Protein 1IJ5 (pdb70)

InterPro domains:
  IPR002048 EF-hand domain [PF13202] (224-246)
  IPR002048 EF-hand domain [PS50222] (217-252)
  IPR002048 EF-hand domain [PS50222] (282-317)
  IPR002048 EF-hand domain [PS50222] (319-354)
  IPR002048 EF-hand domain [SM00054] (155-183)
  IPR002048 EF-hand domain [SM00054] (221-249)
  IPR002048 EF-hand domain [SM00054] (286-314)
  IPR002048 EF-hand domain [SM00054] (323-351)
  IPR011992 EF-hand domain pair [SSF47473] (33-353)
  IPR018247 EF-Hand 1, 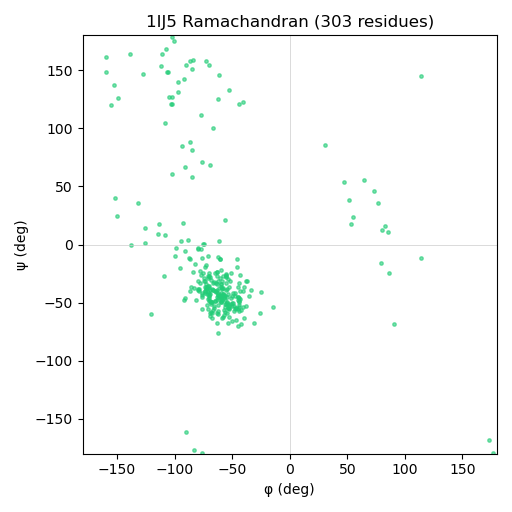calcium-binding site [PS00018] (230-242)
  IPR018247 EF-Hand 1, calcium-binding site [PS00018] (295-307)
  IPR018247 EF-Hand 1, calcium-binding site [PS00018] (332-344)

Foldseek 3Di:
DQPDPVLVVLQVVLVVLVVVLVVLCVVVVPDDDDDCPSVVVSLVSLVVSVVSLVVSLVVVVVQLVVQQVVQLVVVVVPDPSVVVVVLLVVALVVVVVWDDDPLLSVLLCSFAAGCSLQQPLFAHLVNLLVNLVGCLVVDDPALLSLLSVVLNVCPSPLSSCCCGHVRVRLLSNLTYRPCVLDPVSPQKAALVSQQVSVVSNPQPDPLLSVLLLVQLPPVPPRIHGSNSVSVSSSSLSSLVSVQSVQCPDPPQWAALVSLVCSSVVSVHDCVQCVCVVVLLQVLCVVRPRTHHSSSSSSSVSVRTD

B-factor: mean 57.27, std 16.96, range [19.32, 107.93]

Solvent-accessible surface area: 15313 Å² total; per-residue (Å²): 155,19,191,45,116,96,6,58,110,62,41,62,80,2,89,58,18,37,109,68,24,99,57,27,37,143,129,53,99,149,85,88,120,95,120,124,74,26,94,62,74,22,59,131,48,48,62,74,3,132,49,83,2,46,76,2,6,94,85,0,36,90,52,2,52,54,53,16,162,44,27,55,117,159,33,45,97,89,47,69,52,73,43,55,66,110,87,21,45,76,16,29,142,50,10,93,145,30,170,40,29,71,110,1,33,61,13,0,90,15,7,2,0,0,46,2,4,28,48,2,25,24,2,2,9,93,20,0,83,70,0,1,40,78,7,6,123,51,12,114,135,20,29,20,27,69,1,3,48,29,0,43,86,30,89,49,3,138,3,15,20,20,0,4,17,52,18,6,62,69,0,0,56,16,3,19,8,0,37,167,19,5,93,124,68,103,20,52,1,47,75,71,31,1,68,129,29,6,72,86,41,41,2,96,60,157,64,6,6,43,10,1,2,154,21,3,11,89,81,160,60,87,41,0,6,0,15,23,10,0,48,2,8,1,2,2,0,0,0,34,0,0,10,25,39,12,28,107,67,103,75,46,74,0,22,74,126,33,0,49,54,3,4,90,71,5,138,9,65,125,108,35,18,87,150,8,86,136,31,8,70,104,8,4,115,92,89,52,145,28,0,30,31,22,14,2,0,31,1,2,7,84,29,32,110

CATH classification: 1.20.58.90 (+2 more: 1.10.238.10, 1.10.238.10)

Nearest PDB structures (foldseek):
  1ij6-assembly1_A  TM=9.986E-01  e=1.895E-39  Physarum polycephalum
  3sib-assembly1_A  TM=7.918E-01  e=9.246E-04  Entamoeba histolytica
  1hqv-assembly1_A  TM=7.317E-01  e=8.805E-04  Mus musculus
  4okh-assembly1_B  TM=8.213E-01  e=8.321E-03  Homo sapiens
  4okh-assembly1_A  TM=7.737E-01  e=1.230E-02  Homo sapiens

Radius of gyration: 20.34 Å; Cα contacts (8 Å, |Δi|>4): 347; chains: 1; bounding box: 47×68×44 Å

Organism: Physarum polycephalum (NCBI:txid5791)

Secondary structure (P-SEA, 3-state):
ccccaaaaaaaaaaaaaaaaaaaaaaaaacccccccaaaaaaaaaaaaaaaaaaaaaaaaaaaaaaaaaaaaaaaaacccaaaaaaaaaaaccccccccccaaaaaaaaaacccccccccccccaaaaaaaaaaacccccccaaaaaaaaaaacccaaaaaaaacccaaaaaaaccccccccccccccccaaaaaaaaaaaccccaaaaaaaaaaacccccccccaaaaaaaaaaaaaaaaaaaaccccccccccaaaaaaaaaaaccccccccaaaaaaaaacccccccccaaaaaaaaaaccc

Sequence (305 aa):
EIFSQELTQREANVKKVHENLEELQKKLDHTSFAHDRLEAQIAQKEQEQKAKLAEYDQKVQNEFDARERAEREREAARGDAAAEKQRLASLLKDLEKPMLSEEDTNILRQLFLSSAVSGSGKFSFQDLKQVLAKYADTIPEGPLKKLFVMVENDTKGRMSYITLVAVANDLAALVADFRKIDTNSNGTLSRKEFREHFVRLGFDKKSVQDALFRYADEDESDDVGFSEYVHLGLCLLVLRILYAFADFDKSGQLSKEEVQKVLEDAHIPESARKKFEHQFSVVDVDDSKSLSYQEFVMLVLLMFH

Structure (mmCIF, N/CA/C/O backbone):
data_1IJ5
#
_entry.id   1IJ5
#
_cell.length_a   64.4
_cell.length_b   64.4
_cell.length_c   207.2
_cell.angle_alpha   90
_cell.angle_beta   90
_cell.angle_gamma   120
#
_symmetry.space_group_name_H-M   'P 32 2 1'
#
loop_
_atom_site.group_PDB
_atom_site.id
_atom_site.type_symbol
_atom_site.label_atom_id
_atom_site.label_alt_id
_atom_site.label_comp_id
_atom_site.label_asym_id
_atom_site.label_entity_id
_atom_site.label_seq_id
_atom_site.pdbx_PDB_ins_code
_atom_site.Cartn_x
_atom_site.Cartn_y
_atom_site.Cartn_z
_atom_site.occupancy
_atom_site.B_iso_or_equiv
_atom_site.auth_seq_id
_atom_site.auth_comp_id
_atom_site.auth_asym_id
_atom_site.auth_atom_id
_atom_site.pdbx_PDB_model_num
ATOM 1 N N . GLU A 1 1 ? 25.416 33.329 97.927 1.00 48.27 33 GLU A N 1
ATOM 2 C CA . GLU A 1 1 ? 25.086 33.755 99.310 1.00 45.09 33 GLU A CA 1
ATOM 3 C C . GLU A 1 1 ? 23.697 33.312 99.779 1.00 42.70 33 GLU A C 1
ATOM 4 O O . GLU A 1 1 ? 23.003 34.089 100.418 1.00 44.25 33 GLU A O 1
ATOM 10 N N . ILE A 1 2 ? 23.293 32.083 99.448 1.00 38.46 34 ILE A N 1
ATOM 11 C CA . ILE A 1 2 ? 22.012 31.520 99.875 1.00 32.58 34 ILE A CA 1
ATOM 12 C C . ILE A 1 2 ? 22.327 30.766 101.152 1.00 34.45 34 ILE A C 1
ATOM 13 O O . ILE A 1 2 ? 22.554 29.562 101.130 1.00 38.80 34 ILE A O 1
ATOM 18 N N . PHE A 1 3 ? 22.344 31.469 102.273 1.00 35.52 35 PHE A N 1
ATOM 19 C CA . PHE A 1 3 ? 22.659 30.842 103.546 1.00 36.10 35 PHE A CA 1
ATOM 20 C C . PHE A 1 3 ? 21.446 30.194 104.202 1.00 36.43 35 PHE A C 1
ATOM 21 O O . PHE A 1 3 ? 21.107 30.525 105.319 1.00 42.35 35 PHE A O 1
ATOM 29 N N . SER A 1 4 ? 20.799 29.257 103.518 1.00 35.57 36 SER A N 1
ATOM 30 C CA . SER A 1 4 ? 19.616 28.590 104.064 1.00 35.81 36 SER A CA 1
ATOM 31 C C . SER A 1 4 ? 19.877 27.131 104.474 1.00 38.43 36 SER A C 1
ATOM 32 O O . SER A 1 4 ? 19.952 26.235 103.638 1.00 41.81 36 SER A O 1
ATOM 35 N N . GLN A 1 5 ? 19.982 26.906 105.775 1.00 40.09 37 GLN A N 1
ATOM 36 C CA . GLN A 1 5 ? 20.234 25.591 106.372 1.00 41.21 37 GLN A CA 1
ATOM 37 C C . GLN A 1 5 ? 19.488 24.346 105.852 1.00 40.81 37 GLN A C 1
ATOM 38 O O . GLN A 1 5 ? 19.985 23.236 105.989 1.00 40.36 37 GLN A O 1
ATOM 44 N N . GLU A 1 6 ? 18.304 24.511 105.273 1.00 42.29 38 GLU A N 1
ATOM 45 C CA . GLU A 1 6 ? 17.539 23.355 104.790 1.00 42.71 38 GLU A CA 1
ATOM 46 C C . GLU A 1 6 ? 18.135 22.892 103.488 1.00 41.56 38 GLU A C 1
ATOM 47 O O . GLU A 1 6 ? 18.009 21.736 103.117 1.00 41.50 38 GLU A O 1
ATOM 53 N N . LEU A 1 7 ? 18.769 23.811 102.773 1.00 42.61 39 LEU A N 1
ATOM 54 C CA . LEU A 1 7 ? 19.418 23.445 101.526 1.00 42.20 39 LEU A CA 1
ATOM 55 C C . LEU A 1 7 ? 20.700 22.738 101.937 1.00 45.79 39 LEU A C 1
ATOM 56 O O . LEU A 1 7 ? 20.936 21.591 101.556 1.00 48.94 39 LEU A O 1
ATOM 61 N N . THR A 1 8 ? 21.505 23.428 102.743 1.00 46.12 40 THR A N 1
ATOM 62 C CA . THR A 1 8 ? 22.759 22.895 103.238 1.00 48.26 40 THR A CA 1
ATOM 63 C C . THR A 1 8 ? 22.667 21.461 103.742 1.00 51.75 40 THR A C 1
ATOM 64 O O . THR A 1 8 ? 23.600 20.678 103.556 1.00 52.41 40 THR A O 1
ATOM 68 N N . GLN A 1 9 ? 21.553 21.112 104.381 1.00 55.07 41 GLN A N 1
ATOM 69 C CA . GLN A 1 9 ? 21.390 19.761 104.895 1.00 56.37 41 GLN A CA 1
ATOM 70 C C . GLN A 1 9 ? 21.112 18.765 103.786 1.00 55.49 41 GLN A C 1
ATOM 71 O O . GLN A 1 9 ? 21.481 17.599 103.887 1.00 56.70 41 GLN A O 1
ATOM 77 N N . ARG A 1 10 ? 20.438 19.214 102.736 1.00 54.53 42 ARG A N 1
ATOM 78 C CA . ARG A 1 10 ? 20.140 18.334 101.619 1.00 53.59 42 ARG A CA 1
ATOM 79 C C . ARG A 1 10 ? 21.436 18.064 100.874 1.00 53.57 42 ARG A C 1
ATOM 80 O O . ARG A 1 10 ? 21.653 16.963 100.374 1.00 52.50 42 ARG A O 1
ATOM 88 N N . GLU A 1 11 ? 22.297 19.075 100.815 1.00 53.97 43 GLU A N 1
ATOM 89 C CA . GLU A 1 11 ? 23.570 18.947 100.134 1.00 56.10 43 GLU A CA 1
ATOM 90 C C . GLU A 1 11 ? 24.404 17.885 100.844 1.00 57.53 43 GLU A C 1
ATOM 91 O O . GLU A 1 11 ? 24.793 16.882 100.243 1.00 58.69 43 GLU A O 1
ATOM 97 N N . ALA A 1 12 ? 24.666 18.100 102.129 1.00 58.12 44 ALA A N 1
ATOM 98 C CA . ALA A 1 12 ? 25.445 17.153 102.920 1.00 57.60 44 ALA A CA 1
ATOM 99 C C . ALA A 1 12 ? 24.813 15.775 102.838 1.00 57.55 44 ALA A C 1
ATOM 100 O O . ALA A 1 12 ? 25.478 14.754 102.962 1.00 57.22 44 ALA A O 1
ATOM 102 N N . ASN A 1 13 ? 23.513 15.754 102.629 1.00 59.69 45 ASN A N 1
ATOM 103 C CA . ASN A 1 13 ? 22.804 14.501 102.533 1.00 62.36 45 ASN A CA 1
ATOM 104 C C . ASN A 1 13 ? 23.227 13.798 101.266 1.00 61.45 45 ASN A C 1
ATOM 105 O O . ASN A 1 13 ? 23.733 12.685 101.316 1.00 63.23 45 ASN A O 1
ATOM 110 N N . VAL A 1 14 ? 23.028 14.460 100.130 1.00 59.76 46 VAL A N 1
ATOM 111 C CA . VAL A 1 14 ? 23.381 13.891 98.837 1.00 56.09 46 VAL A CA 1
ATOM 112 C C . VAL A 1 14 ? 24.835 13.456 98.820 1.00 54.62 46 VAL A C 1
ATOM 113 O O . VAL A 1 14 ? 25.171 12.433 98.240 1.00 54.09 46 VAL A O 1
ATOM 117 N N . LYS A 1 15 ? 25.698 14.236 99.461 1.00 52.85 47 LYS A N 1
ATOM 118 C CA . LYS A 1 15 ? 27.115 13.917 99.486 1.00 52.51 47 LYS A CA 1
ATOM 119 C C . LYS A 1 15 ? 27.459 12.612 100.178 1.00 53.80 47 LYS A C 1
ATOM 120 O O . LYS A 1 15 ? 28.329 11.886 99.710 1.00 55.55 47 LYS A O 1
ATOM 126 N N . LYS A 1 16 ? 26.785 12.296 101.278 1.00 54.61 48 LYS A N 1
ATOM 127 C CA . LYS A 1 16 ? 27.068 11.045 101.974 1.00 54.17 48 LYS A CA 1
ATOM 128 C C . LYS A 1 16 ? 26.799 9.910 100.995 1.00 54.07 48 LYS A C 1
ATOM 129 O O . LYS A 1 16 ? 27.607 8.991 100.860 1.00 55.09 48 LYS A O 1
ATOM 131 N N . VAL A 1 17 ? 25.665 9.987 100.306 1.00 52.15 49 VAL A N 1
ATOM 132 C CA . VAL A 1 17 ? 25.299 8.976 99.326 1.00 52.17 49 VAL A CA 1
ATOM 133 C C . VAL A 1 17 ? 26.394 8.835 98.280 1.00 53.69 49 VAL A C 1
ATOM 134 O O . VAL A 1 17 ? 26.940 7.755 98.088 1.00 56.37 49 VAL A O 1
ATOM 138 N N . HIS A 1 18 ? 26.706 9.936 97.604 1.00 53.34 50 HIS A N 1
ATOM 139 C CA . HIS A 1 18 ? 27.719 9.944 96.561 1.00 52.40 50 HIS A CA 1
ATOM 140 C C . HIS A 1 18 ? 29.049 9.384 97.048 1.00 55.57 50 HIS A C 1
ATOM 141 O O . HIS A 1 18 ? 29.684 8.616 96.328 1.00 55.83 50 HIS A O 1
ATOM 148 N N . GLU A 1 19 ? 29.471 9.752 98.259 1.00 58.91 51 GLU A N 1
ATOM 149 C CA . GLU A 1 19 ? 30.735 9.244 98.806 1.00 62.96 51 GLU A CA 1
ATOM 150 C C . GLU A 1 19 ? 30.658 7.724 98.859 1.00 63.44 51 GLU A C 1
ATOM 151 O O . GLU A 1 19 ? 31.666 7.031 98.732 1.00 63.97 51 GLU A O 1
ATOM 157 N N . ASN A 1 20 ? 29.451 7.211 99.058 1.00 63.00 52 ASN A N 1
ATOM 158 C CA . ASN A 1 20 ? 29.250 5.777 99.093 1.00 63.37 52 ASN A CA 1
ATOM 159 C C . ASN A 1 20 ? 29.499 5.241 97.697 1.00 63.00 52 ASN A C 1
ATOM 160 O O . ASN A 1 20 ? 30.420 4.448 97.477 1.00 63.09 52 ASN A O 1
ATOM 165 N N . LEU A 1 21 ? 28.667 5.686 96.756 1.00 61.21 53 LEU A N 1
ATOM 166 C CA . LEU A 1 21 ? 28.772 5.270 95.366 1.00 59.93 53 LEU A CA 1
ATOM 167 C C . LEU A 1 21 ? 30.244 5.142 94.980 1.00 61.80 53 LEU A C 1
ATOM 168 O O . LEU A 1 21 ? 30.677 4.102 94.486 1.00 60.97 53 LEU A O 1
ATOM 173 N N . GLU A 1 22 ? 31.009 6.203 95.222 1.00 64.40 54 GLU A N 1
ATOM 174 C CA . GLU A 1 22 ? 32.426 6.198 94.906 1.00 66.94 54 GLU A CA 1
ATOM 175 C C . GLU A 1 22 ? 33.098 4.994 95.524 1.00 68.36 54 GLU A C 1
ATOM 176 O O . GLU A 1 22 ? 33.753 4.228 94.827 1.00 70.94 54 GLU A O 1
ATOM 182 N N . GLU A 1 23 ? 32.942 4.826 96.833 1.00 68.52 55 GLU A N 1
ATOM 183 C CA . GLU A 1 23 ? 33.559 3.693 97.514 1.00 68.04 55 GLU A CA 1
ATOM 184 C C . GLU A 1 23 ? 33.227 2.413 96.759 1.00 68.06 55 GLU A C 1
ATOM 185 O O . GLU A 1 23 ? 34.117 1.773 96.199 1.00 67.55 55 GLU A O 1
ATOM 187 N N . LEU A 1 24 ? 31.948 2.050 96.734 1.00 67.93 56 LEU A N 1
ATOM 188 C CA . LEU A 1 24 ? 31.536 0.843 96.038 1.00 69.26 56 LEU A CA 1
ATOM 189 C C . LEU A 1 24 ? 32.291 0.692 94.732 1.00 70.56 56 LEU A C 1
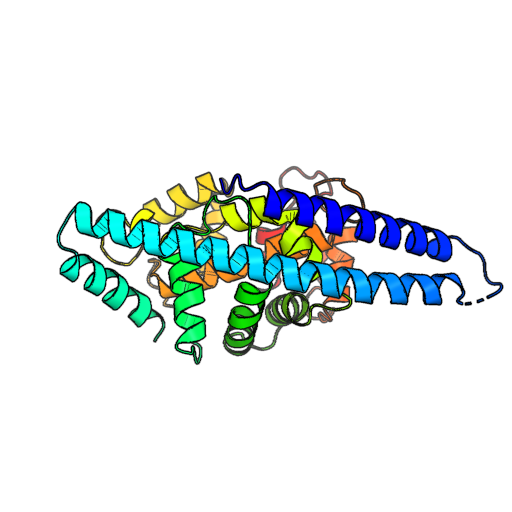ATOM 190 O O . LEU A 1 24 ? 33.047 -0.262 94.549 1.00 71.58 56 LEU A O 1
ATOM 195 N N . GLN A 1 25 ? 32.084 1.636 93.824 1.00 71.72 57 GLN A N 1
ATOM 196 C CA . GLN A 1 25 ? 32.760 1.592 92.538 1.00 72.75 57 GLN A CA 1
ATOM 197 C C . GLN A 1 25 ? 34.220 1.192 92.737 1.00 73.15 57 GLN A C 1
ATOM 198 O O . GLN A 1 25 ? 34.624 0.093 92.361 1.00 74.26 57 GLN A O 1
ATOM 200 N N . LYS A 1 26 ? 34.997 2.075 93.353 1.00 72.48 58 LYS A N 1
ATOM 201 C CA . LYS A 1 26 ? 36.407 1.819 93.599 1.00 72.90 58 LYS A CA 1
ATOM 202 C C . LYS A 1 26 ? 36.657 0.379 94.002 1.00 73.68 58 LYS A C 1
ATOM 203 O O . LYS A 1 26 ? 37.678 -0.203 93.638 1.00 74.51 58 LYS A O 1
ATOM 209 N N . LYS A 1 27 ? 35.730 -0.196 94.762 1.00 74.01 59 LYS A N 1
ATOM 210 C CA . LYS A 1 27 ? 35.877 -1.575 95.207 1.00 73.06 59 LYS A CA 1
ATOM 211 C C . LYS A 1 27 ? 35.739 -2.501 94.016 1.00 71.36 59 LYS A C 1
ATOM 212 O O . LYS A 1 27 ? 36.672 -3.219 93.687 1.00 72.35 59 LYS A O 1
ATOM 218 N N . LEU A 1 28 ? 34.582 -2.487 93.364 1.00 69.74 60 LEU A N 1
ATOM 219 C CA . LEU A 1 28 ? 34.387 -3.341 92.197 1.00 69.35 60 LEU A CA 1
ATOM 220 C C . LEU A 1 28 ? 35.421 -2.946 91.160 1.00 70.81 60 LEU A C 1
ATOM 221 O O . LEU A 1 28 ? 35.651 -3.647 90.186 1.00 71.59 60 LEU A O 1
ATOM 226 N N . ASP A 1 29 ? 36.056 -1.813 91.396 1.00 73.80 61 ASP A N 1
ATOM 227 C CA . ASP A 1 29 ? 37.068 -1.295 90.494 1.00 77.89 61 ASP A CA 1
ATOM 228 C C . ASP A 1 29 ? 38.411 -1.889 90.901 1.00 78.31 61 ASP A C 1
ATOM 229 O O . ASP A 1 29 ? 39.452 -1.563 90.340 1.00 79.05 61 ASP A O 1
ATOM 234 N N . HIS A 1 30 ? 38.379 -2.777 91.884 1.00 79.95 62 HIS A N 1
ATOM 235 C CA . HIS A 1 30 ? 39.605 -3.396 92.362 1.00 82.09 62 HIS A CA 1
ATOM 236 C C . HIS A 1 30 ? 39.518 -4.885 92.640 1.00 82.57 62 HIS A C 1
ATOM 237 O O . HIS A 1 30 ? 40.511 -5.484 93.043 1.00 83.55 62 HIS A O 1
ATOM 244 N N . THR A 1 31 ? 38.345 -5.481 92.439 1.00 82.66 63 THR A N 1
ATOM 245 C CA . THR A 1 31 ? 38.196 -6.915 92.652 1.00 84.53 63 THR A CA 1
ATOM 246 C C . THR A 1 31 ? 38.653 -7.618 91.372 1.00 87.25 63 THR A C 1
ATOM 247 O O . THR A 1 31 ? 38.549 -7.051 90.285 1.00 87.52 63 THR A O 1
ATOM 251 N N . SER A 1 32 ? 38.997 -8.787 91.411 1.00 89.84 64 SER A N 1
ATOM 252 C CA . SER A 1 32 ? 39.706 -9.519 90.352 1.00 91.53 64 SER A CA 1
ATOM 253 C C . SER A 1 32 ? 38.726 -10.418 89.592 1.00 92.15 64 SER A C 1
ATOM 254 O O . SER A 1 32 ? 37.693 -10.809 90.150 1.00 91.95 64 SER A O 1
ATOM 256 N N . PHE A 1 33 ? 39.021 -11.110 88.665 1.00 93.51 65 PHE A N 1
ATOM 257 C CA . PHE A 1 33 ? 38.274 -11.620 87.507 1.00 94.96 65 PHE A CA 1
ATOM 258 C C . PHE A 1 33 ? 37.130 -12.523 87.979 1.00 95.72 65 PHE A C 1
ATOM 259 O O . PHE A 1 33 ? 36.332 -12.876 87.025 1.00 96.46 65 PHE A O 1
ATOM 261 N N . ALA A 1 34 ? 36.966 -12.953 89.181 1.00 95.03 66 ALA A N 1
ATOM 262 C CA . ALA A 1 34 ? 35.926 -13.891 89.626 1.00 93.53 66 ALA A CA 1
ATOM 263 C C . ALA A 1 34 ? 34.695 -13.118 90.109 1.00 93.61 66 ALA A C 1
ATOM 264 O O . ALA A 1 34 ? 34.777 -11.899 90.293 1.00 93.20 66 ALA A O 1
ATOM 266 N N . HIS A 1 35 ? 33.719 -13.652 89.820 1.00 93.24 67 HIS A N 1
ATOM 267 C CA . HIS A 1 35 ? 32.453 -12.948 90.070 1.00 92.37 67 HIS A CA 1
ATOM 268 C C . HIS A 1 35 ? 31.977 -13.221 91.500 1.00 92.84 67 HIS A C 1
ATOM 270 N N . ASP A 1 40 ? 29.529 -8.750 90.318 1.00 87.89 72 ASP A N 1
ATOM 271 C CA . ASP A 1 40 ? 28.146 -8.295 89.996 1.00 88.37 72 ASP A CA 1
ATOM 272 C C . ASP A 1 40 ? 27.319 -8.141 91.260 1.00 87.24 72 ASP A C 1
ATOM 273 O O . ASP A 1 40 ? 26.091 -8.012 91.214 1.00 86.07 72 ASP A O 1
ATOM 278 N N . ARG A 1 41 ? 28.010 -8.171 92.393 1.00 86.69 73 ARG A N 1
ATOM 279 C CA . ARG A 1 41 ? 27.374 -7.997 93.691 1.00 86.33 73 ARG A CA 1
ATOM 280 C C . ARG A 1 41 ? 27.452 -6.502 93.929 1.00 85.07 73 ARG A C 1
ATOM 281 O O . ARG A 1 41 ? 26.480 -5.862 94.326 1.00 85.06 73 ARG A O 1
ATOM 283 N N . LEU A 1 42 ? 28.632 -5.953 93.669 1.00 83.36 74 LEU A N 1
ATOM 284 C CA . LEU A 1 42 ? 28.853 -4.530 93.818 1.00 81.52 74 LEU A CA 1
ATOM 285 C C . LEU A 1 42 ? 28.098 -3.822 92.700 1.00 80.43 74 LEU A C 1
ATOM 286 O O . LEU A 1 42 ? 27.267 -2.962 92.959 1.00 81.22 74 LEU A O 1
ATOM 291 N N . GLU A 1 43 ? 28.375 -4.194 91.456 1.00 79.04 75 GLU A N 1
ATOM 292 C CA . GLU A 1 43 ? 27.700 -3.573 90.325 1.00 79.19 75 GLU A CA 1
ATOM 293 C C . GLU A 1 43 ? 26.225 -3.443 90.644 1.00 78.21 75 GLU A C 1
ATOM 294 O O . GLU A 1 43 ? 25.592 -2.434 90.328 1.00 77.29 75 GLU A O 1
ATOM 300 N N . ALA A 1 44 ? 25.688 -4.476 91.282 1.00 78.09 76 ALA A N 1
ATOM 301 C CA . ALA A 1 44 ? 24.287 -4.496 91.666 1.00 78.72 76 ALA A CA 1
ATOM 302 C C . ALA A 1 44 ? 24.050 -3.374 92.672 1.00 79.40 76 ALA A C 1
ATOM 303 O O . ALA A 1 44 ? 23.089 -2.608 92.548 1.00 79.42 76 ALA A O 1
ATOM 305 N N . GLN A 1 45 ? 24.929 -3.289 93.671 1.00 78.87 77 GLN A N 1
ATOM 306 C CA . GLN A 1 45 ? 24.839 -2.250 94.688 1.00 78.16 77 GLN A CA 1
ATOM 307 C C . GLN A 1 45 ? 24.998 -0.888 94.017 1.00 77.65 77 GLN A C 1
ATOM 308 O O . GLN A 1 45 ? 24.111 -0.042 94.097 1.00 79.05 77 GLN A O 1
ATOM 314 N N . ILE A 1 46 ? 26.134 -0.682 93.359 1.00 75.07 78 ILE A N 1
ATOM 315 C CA . ILE A 1 46 ? 26.404 0.572 92.672 1.00 72.84 78 ILE A CA 1
ATOM 316 C C . ILE A 1 46 ? 25.188 1.092 91.918 1.00 72.77 78 ILE A C 1
ATOM 317 O O . ILE A 1 46 ? 24.747 2.212 92.146 1.00 72.38 78 ILE A O 1
ATOM 322 N N . ALA A 1 47 ? 24.647 0.279 91.021 1.00 72.64 79 ALA A N 1
ATOM 323 C CA . ALA A 1 47 ? 23.491 0.701 90.248 1.00 73.53 79 ALA A CA 1
ATOM 324 C C . ALA A 1 47 ? 22.396 1.210 91.166 1.00 74.49 79 ALA A C 1
ATOM 325 O O . ALA A 1 47 ? 21.632 2.098 90.800 1.00 75.66 79 ALA A O 1
ATOM 327 N N . GLN A 1 48 ? 22.318 0.647 92.363 1.00 75.75 80 GLN A N 1
ATOM 328 C CA . GLN A 1 48 ? 21.298 1.061 93.317 1.00 77.07 80 GLN A CA 1
ATOM 329 C C . GLN A 1 48 ? 21.540 2.529 93.656 1.00 75.15 80 GLN A C 1
ATOM 330 O O . GLN A 1 48 ? 20.841 3.404 93.156 1.00 75.32 80 GLN A O 1
ATOM 336 N N . LYS A 1 49 ? 22.546 2.789 94.486 1.00 73.40 81 LYS A N 1
ATOM 337 C CA . LYS A 1 49 ? 22.905 4.141 94.895 1.00 71.38 81 LYS A CA 1
ATOM 338 C C . LYS A 1 49 ? 22.783 5.170 93.780 1.00 71.08 81 LYS A C 1
ATOM 339 O O . LYS A 1 49 ? 22.493 6.339 94.033 1.00 72.05 81 LYS A O 1
ATOM 345 N N . GLU A 1 50 ? 23.009 4.743 92.546 1.00 69.57 82 GLU A N 1
ATOM 346 C CA . GLU A 1 50 ? 22.926 5.660 91.428 1.00 67.85 82 GLU A CA 1
ATOM 347 C C . GLU A 1 50 ? 21.528 6.206 91.297 1.00 67.61 82 GLU A C 1
ATOM 348 O O . GLU A 1 50 ? 21.344 7.394 91.048 1.00 69.87 82 GLU A O 1
ATOM 354 N N . GLN A 1 51 ? 20.535 5.343 91.462 1.00 66.63 83 GLN A N 1
ATOM 355 C CA . GLN A 1 51 ? 19.152 5.785 91.373 1.00 65.19 83 GLN A CA 1
ATOM 356 C C . GLN A 1 51 ? 18.845 6.654 92.590 1.00 63.91 83 GLN A C 1
ATOM 357 O O . GLN A 1 51 ? 18.271 7.725 92.466 1.00 64.68 83 GLN A O 1
ATOM 359 N N . GLU A 1 52 ? 19.245 6.197 93.768 1.00 63.71 84 GLU A N 1
ATOM 360 C CA . GLU A 1 52 ? 18.995 6.949 94.989 1.00 64.68 84 GLU A CA 1
ATOM 361 C C . GLU A 1 52 ? 19.480 8.387 94.885 1.00 64.82 84 GLU A C 1
ATOM 362 O O . GLU A 1 52 ? 18.719 9.332 95.111 1.00 65.93 84 GLU A O 1
ATOM 368 N N . GLN A 1 53 ? 20.756 8.545 94.555 1.00 63.51 85 GLN A N 1
ATOM 369 C CA . GLN A 1 53 ? 21.360 9.860 94.425 1.00 60.64 85 GLN A CA 1
ATOM 370 C C . GLN A 1 53 ? 20.611 10.653 93.368 1.00 60.91 85 GLN A C 1
ATOM 371 O O . GLN A 1 53 ? 20.289 11.824 93.555 1.00 61.29 85 GLN A O 1
ATOM 377 N N . LYS A 1 54 ? 20.339 9.997 92.251 1.00 61.04 86 LYS A N 1
ATOM 378 C CA . LYS A 1 54 ? 19.627 10.614 91.145 1.00 62.39 86 LYS A CA 1
ATOM 379 C C . LYS A 1 54 ? 18.308 11.198 91.648 1.00 61.20 86 LYS A C 1
ATOM 380 O O . LYS A 1 54 ? 17.802 12.183 91.115 1.00 61.89 86 LYS A O 1
ATOM 386 N N . ALA A 1 55 ? 17.766 10.583 92.690 1.00 59.52 87 ALA A N 1
ATOM 387 C CA . ALA A 1 55 ? 16.501 11.009 93.255 1.00 57.91 87 ALA A CA 1
ATOM 388 C C . ALA A 1 55 ? 16.689 12.117 94.276 1.00 56.42 87 ALA A C 1
ATOM 389 O O . ALA A 1 55 ? 15.866 13.022 94.373 1.00 57.65 87 ALA A O 1
ATOM 391 N N . LYS A 1 56 ? 17.762 12.041 95.047 1.00 54.46 88 LYS A N 1
ATOM 392 C CA . LYS A 1 56 ? 18.038 13.079 96.026 1.00 54.08 88 LYS A CA 1
ATOM 393 C C . LYS A 1 56 ? 18.316 14.402 95.297 1.00 52.46 88 LYS A C 1
ATOM 394 O O . LYS A 1 56 ? 17.745 15.437 95.640 1.00 52.73 88 LYS A O 1
ATOM 400 N N . LEU A 1 57 ? 19.184 14.362 94.286 1.00 48.97 89 LEU A N 1
ATOM 401 C CA . LEU A 1 57 ? 19.528 15.556 93.522 1.00 45.33 89 LEU A CA 1
ATOM 402 C C . LEU A 1 57 ? 18.286 16.205 92.913 1.00 45.43 89 LEU A C 1
ATOM 403 O O . LEU A 1 57 ? 18.136 17.424 92.958 1.00 46.95 89 LEU A O 1
ATOM 408 N N . ALA A 1 58 ? 17.395 15.394 92.348 1.00 45.05 90 ALA A N 1
ATOM 409 C CA . ALA A 1 58 ? 16.169 15.903 91.724 1.00 44.82 90 ALA A CA 1
ATOM 410 C C . ALA A 1 58 ? 15.311 16.775 92.650 1.00 46.19 90 ALA A C 1
ATOM 411 O O . ALA A 1 58 ? 14.629 17.705 92.201 1.00 45.73 90 ALA A O 1
ATOM 413 N N . GLU A 1 59 ? 15.335 16.455 93.939 1.00 45.42 91 GLU A N 1
ATOM 414 C CA . GLU A 1 59 ? 14.574 17.198 94.927 1.00 44.60 91 GLU A CA 1
ATOM 415 C C . GLU A 1 59 ? 15.358 18.415 95.343 1.00 43.40 91 GLU A C 1
ATOM 416 O O . GLU A 1 59 ? 14.798 19.475 95.599 1.00 47.28 91 GLU A O 1
ATOM 422 N N . TYR A 1 60 ? 16.665 18.245 95.430 1.00 40.91 92 TYR A N 1
A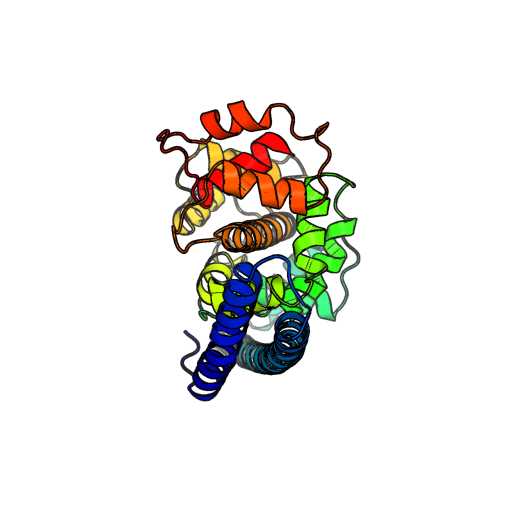TOM 423 C CA . TYR A 1 60 ? 17.544 19.323 95.829 1.00 38.51 92 TYR A CA 1
ATOM 424 C C . TYR A 1 60 ? 17.494 20.421 94.768 1.00 39.29 92 TYR A C 1
ATOM 425 O O . TYR A 1 60 ? 17.472 21.609 95.090 1.00 37.07 92 TYR A O 1
ATOM 434 N N . ASP A 1 61 ? 17.463 20.013 93.500 1.00 39.92 93 ASP A N 1
ATOM 435 C CA . ASP A 1 61 ? 17.432 20.971 92.404 1.00 40.70 93 ASP A CA 1
ATOM 436 C C . ASP A 1 61 ? 16.223 21.872 92.589 1.00 42.42 93 ASP A C 1
ATOM 437 O O . ASP A 1 61 ? 16.387 23.078 92.740 1.00 41.50 93 ASP A O 1
ATOM 442 N N . GLN A 1 62 ? 15.025 21.273 92.590 1.00 45.01 94 GLN A N 1
ATOM 443 C CA . GLN A 1 62 ? 13.756 21.980 92.792 1.00 45.74 94 GLN A CA 1
ATOM 444 C C . GLN A 1 62 ? 13.868 22.969 93.943 1.00 43.37 94 GLN A C 1
ATOM 445 O O . GLN A 1 62 ? 13.529 24.140 93.797 1.00 43.35 94 GLN A O 1
ATOM 451 N N . LYS A 1 63 ? 14.337 22.505 95.093 1.00 38.76 95 LYS A N 1
ATOM 452 C CA . LYS A 1 63 ? 14.494 23.403 96.225 1.00 40.43 95 LYS A CA 1
ATOM 453 C C . LYS A 1 63 ? 15.371 24.616 95.875 1.00 39.53 95 LYS A C 1
ATOM 454 O O . LYS A 1 63 ? 15.104 25.736 96.302 1.00 40.43 95 LYS A O 1
ATOM 460 N N . VAL A 1 64 ? 16.418 24.387 95.097 1.00 39.64 96 VAL A N 1
ATOM 461 C CA . VAL A 1 64 ? 17.336 25.451 94.698 1.00 38.08 96 VAL A CA 1
ATOM 462 C C . VAL A 1 64 ? 16.644 26.439 93.767 1.00 36.54 96 VAL A C 1
ATOM 463 O O . VAL A 1 64 ? 16.861 27.650 93.843 1.00 34.24 96 VAL A O 1
ATOM 467 N N . GLN A 1 65 ? 15.805 25.894 92.895 1.00 35.93 97 GLN A N 1
ATOM 468 C CA . GLN A 1 65 ? 15.053 26.668 91.925 1.00 35.24 97 GLN A CA 1
ATOM 469 C C . GLN A 1 65 ? 14.100 27.635 92.624 1.00 35.30 97 GLN A C 1
ATOM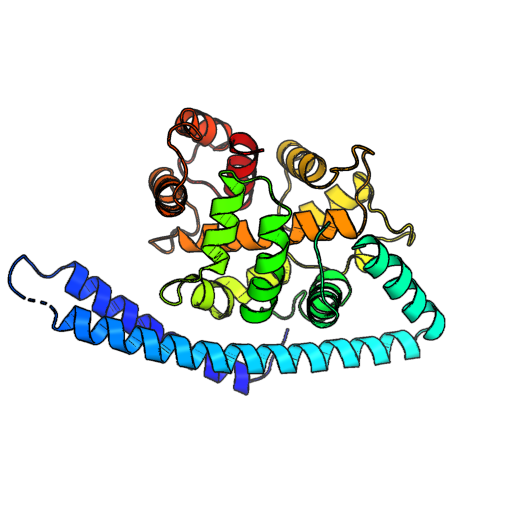 470 O O . GLN A 1 65 ? 14.096 28.835 92.348 1.00 33.32 97 GLN A O 1
ATOM 476 N N . ASN A 1 66 ? 13.293 27.105 93.533 1.00 36.39 98 ASN A N 1
ATOM 477 C CA . ASN A 1 66 ? 12.353 27.924 94.277 1.00 38.87 98 ASN A CA 1
ATOM 478 C C . ASN A 1 66 ? 13.125 29.061 94.928 1.00 39.24 98 ASN A C 1
ATOM 479 O O . ASN A 1 66 ? 12.778 30.225 94.792 1.00 42.43 98 ASN A O 1
ATOM 484 N N . GLU A 1 67 ? 14.189 28.712 95.625 1.00 38.57 99 GLU A N 1
ATOM 485 C CA . GLU A 1 67 ? 15.029 29.684 96.290 1.00 37.07 99 GLU A CA 1
ATOM 486 C C . GLU A 1 67 ? 15.464 30.768 95.311 1.00 39.58 99 GLU A C 1
ATOM 487 O O . GLU A 1 67 ? 15.587 31.936 95.671 1.00 39.52 99 GLU A O 1
ATOM 493 N N . PHE A 1 68 ? 15.713 30.374 94.068 1.00 42.00 100 PHE A N 1
ATOM 494 C CA . PHE A 1 68 ? 16.138 31.325 93.050 1.00 44.41 100 PHE A CA 1
ATOM 495 C C . PHE A 1 68 ? 15.013 32.282 92.695 1.00 46.24 100 PHE A C 1
ATOM 496 O O . PHE A 1 68 ? 15.223 33.495 92.665 1.00 45.45 100 PHE A O 1
ATOM 504 N N . ASP A 1 69 ? 13.822 31.742 92.425 1.00 47.54 101 ASP A N 1
ATOM 505 C CA . ASP A 1 69 ? 12.665 32.584 92.114 1.00 47.87 101 ASP A CA 1
ATOM 506 C C . ASP A 1 69 ? 12.472 33.580 93.264 1.00 47.33 101 ASP A C 1
ATOM 507 O O . ASP A 1 69 ? 12.365 34.785 93.053 1.00 47.66 101 ASP A O 1
ATOM 512 N N . ALA A 1 70 ? 12.441 33.067 94.486 1.00 45.24 102 ALA A N 1
ATOM 513 C CA . ALA A 1 70 ? 12.283 33.911 95.646 1.00 45.19 102 ALA A CA 1
ATOM 514 C C . ALA A 1 70 ? 13.243 35.097 95.568 1.00 46.62 102 ALA A C 1
ATOM 515 O O . ALA A 1 70 ? 12.861 36.233 95.875 1.00 48.82 102 ALA A O 1
ATOM 517 N N . ARG A 1 71 ? 14.483 34.845 95.150 1.00 44.96 103 ARG A N 1
ATOM 518 C CA . ARG A 1 71 ? 15.470 35.919 95.052 1.00 43.53 103 ARG A CA 1
ATOM 519 C C . ARG A 1 71 ? 15.186 36.892 93.904 1.00 43.34 103 ARG A C 1
ATOM 520 O O . ARG A 1 71 ? 15.246 38.102 94.082 1.00 43.87 103 ARG A O 1
ATOM 528 N N . GLU A 1 72 ? 14.901 36.368 92.716 1.00 41.54 104 GLU A N 1
ATOM 529 C CA . GLU A 1 72 ? 14.647 37.235 91.579 1.00 40.72 104 GLU A CA 1
ATOM 530 C C . GLU A 1 72 ? 13.511 38.225 91.870 1.00 42.52 104 GLU A C 1
ATOM 531 O O . GLU A 1 72 ? 13.682 39.444 91.728 1.00 40.80 104 GLU A O 1
ATOM 537 N N . ARG A 1 73 ? 12.361 37.699 92.282 1.00 43.40 105 ARG A N 1
ATOM 538 C CA . ARG A 1 73 ? 11.218 38.533 92.613 1.00 45.57 105 ARG A CA 1
ATOM 539 C C . ARG A 1 73 ? 11.657 39.627 93.575 1.00 44.79 105 ARG A C 1
ATOM 540 O O . ARG A 1 73 ? 11.436 40.817 93.336 1.00 42.41 105 ARG A O 1
ATOM 548 N N . ALA A 1 74 ? 12.297 39.217 94.662 1.00 44.21 106 ALA A N 1
ATOM 549 C CA . ALA A 1 74 ? 12.775 40.172 95.649 1.00 45.21 106 ALA A CA 1
ATOM 550 C C . ALA A 1 74 ? 13.673 41.202 94.993 1.00 45.72 106 ALA A C 1
ATOM 551 O O . ALA A 1 74 ? 13.789 42.321 95.468 1.00 44.94 106 ALA A O 1
ATOM 553 N N . GLU A 1 75 ? 14.314 40.822 93.898 1.00 48.79 107 GLU A N 1
ATOM 554 C CA . GLU A 1 75 ? 15.214 41.741 93.233 1.00 54.31 107 GLU A CA 1
ATOM 555 C C . GLU A 1 75 ? 14.436 42.750 92.408 1.00 57.67 107 GLU A C 1
ATOM 556 O O . GLU A 1 75 ? 14.850 43.910 92.260 1.00 56.44 107 GLU A O 1
ATOM 562 N N . ARG A 1 76 ? 13.307 42.300 91.872 1.00 60.93 108 ARG A N 1
ATOM 563 C CA . ARG A 1 76 ? 12.446 43.166 91.078 1.00 63.05 108 ARG A CA 1
ATOM 564 C C . ARG A 1 76 ? 11.857 44.227 92.023 1.00 64.16 108 ARG A C 1
ATOM 565 O O . ARG A 1 76 ? 11.906 45.426 91.733 1.00 62.97 108 ARG A O 1
ATOM 573 N N . GLU A 1 77 ? 11.313 43.781 93.154 1.00 64.92 109 GLU A N 1
ATOM 574 C CA . GLU A 1 77 ? 10.756 44.704 94.129 1.00 67.82 109 GLU A CA 1
ATOM 575 C C . GLU A 1 77 ? 11.755 45.846 94.300 1.00 69.45 109 GLU A C 1
ATOM 576 O O . GLU A 1 77 ? 11.416 47.014 94.123 1.00 71.31 109 GLU A O 1
ATOM 582 N N . ARG A 1 78 ? 12.994 45.500 94.630 1.00 70.41 110 ARG A N 1
ATOM 583 C CA . ARG A 1 78 ? 14.041 46.496 94.833 1.00 72.21 110 ARG A CA 1
ATOM 584 C C . ARG A 1 78 ? 14.194 47.529 93.709 1.00 72.47 110 ARG A C 1
ATOM 585 O O . ARG A 1 78 ? 14.257 48.736 93.962 1.00 72.50 110 ARG A O 1
ATOM 593 N N . GLU A 1 79 ? 14.286 47.045 92.474 1.00 72.42 111 GLU A N 1
ATOM 594 C CA . GLU A 1 79 ? 14.461 47.906 91.313 1.00 70.27 111 GLU A CA 1
ATOM 595 C C . GLU A 1 79 ? 13.386 48.975 91.278 1.00 68.89 111 GLU A C 1
ATOM 596 O O . GLU A 1 79 ? 13.681 50.164 91.207 1.00 69.11 111 GLU A O 1
ATOM 602 N N . ALA A 1 80 ? 12.136 48.531 91.326 1.00 68.20 112 ALA A N 1
ATOM 603 C CA . ALA A 1 80 ? 10.980 49.424 91.316 1.00 67.80 112 ALA A CA 1
ATOM 604 C C . ALA A 1 80 ? 11.126 50.488 92.408 1.00 66.65 112 ALA A C 1
ATOM 605 O O . ALA A 1 80 ? 11.039 51.687 92.152 1.00 66.21 112 ALA A O 1
ATOM 607 N N . ALA A 1 81 ? 11.371 50.038 93.627 1.00 65.79 113 ALA A N 1
ATOM 608 C CA . ALA A 1 81 ? 11.522 50.949 94.742 1.00 66.63 113 ALA A CA 1
ATOM 609 C C . ALA A 1 81 ? 12.695 51.903 94.543 1.00 67.89 113 ALA A C 1
ATOM 610 O O . ALA A 1 81 ? 12.997 52.712 95.420 1.00 69.05 113 ALA A O 1
ATOM 612 N N . ARG A 1 82 ? 13.352 51.825 93.393 1.00 69.49 114 ARG A N 1
ATOM 613 C CA . ARG A 1 82 ? 14.507 52.686 93.141 1.00 72.59 114 ARG A CA 1
ATOM 614 C C . ARG A 1 82 ? 14.420 53.515 91.866 1.00 74.85 114 ARG A C 1
ATOM 615 O O . ARG A 1 82 ? 15.362 54.244 91.532 1.00 76.10 114 ARG A O 1
ATOM 617 N N . GLY A 1 83 ? 13.307 53.395 91.150 1.00 76.57 115 GLY A N 1
ATOM 618 C CA . GLY A 1 83 ? 13.160 54.133 89.914 1.00 78.79 115 GLY A CA 1
ATOM 619 C C . GLY A 1 83 ? 11.905 53.731 89.171 1.00 81.42 115 GLY A C 1
ATOM 620 O O . GLY A 1 83 ? 11.039 53.043 89.727 1.00 80.96 115 GLY A O 1
ATOM 621 N N . ASP A 1 84 ? 11.805 54.172 87.916 1.00 83.64 116 ASP A N 1
ATOM 622 C CA . ASP A 1 84 ? 10.654 53.872 87.061 1.00 84.70 116 ASP A CA 1
ATOM 623 C C . ASP A 1 84 ? 10.586 52.382 86.736 1.00 84.78 116 ASP A C 1
ATOM 624 O O . ASP A 1 84 ? 11.308 51.887 85.865 1.00 85.31 116 ASP A O 1
ATOM 626 N N . ALA A 1 85 ? 9.718 51.671 87.448 1.00 83.67 117 ALA A N 1
ATOM 627 C CA . ALA A 1 85 ? 9.544 50.243 87.233 1.00 82.47 117 ALA A CA 1
ATOM 628 C C . ALA A 1 85 ? 9.262 49.983 85.760 1.00 81.66 117 ALA A C 1
ATOM 629 O O . ALA A 1 85 ? 9.948 49.201 85.096 1.00 79.81 117 ALA A O 1
ATOM 631 N N . ALA A 1 86 ? 8.236 50.665 85.266 1.00 81.93 118 ALA A N 1
ATOM 632 C CA . ALA A 1 86 ? 7.812 50.560 83.880 1.00 81.99 118 ALA A CA 1
ATOM 633 C C . ALA A 1 86 ? 9.031 50.620 82.989 1.00 81.21 118 ALA A C 1
ATOM 634 O O . ALA A 1 86 ? 9.171 49.837 82.055 1.00 81.60 118 ALA A O 1
ATOM 636 N N . ALA A 1 87 ? 9.917 51.561 83.278 1.00 80.43 119 ALA A N 1
ATOM 637 C CA . ALA A 1 87 ? 11.117 51.692 82.477 1.00 79.86 119 ALA A CA 1
ATOM 638 C C . ALA A 1 87 ? 11.787 50.330 82.461 1.00 80.44 119 ALA A C 1
ATOM 639 O O . ALA A 1 87 ? 11.839 49.648 81.428 1.00 80.98 119 ALA A O 1
ATOM 641 N N . GLU A 1 88 ? 12.268 49.937 83.635 1.00 79.00 120 GLU A N 1
ATOM 642 C CA . GLU A 1 88 ? 12.962 48.678 83.824 1.00 77.00 120 GLU A CA 1
ATOM 643 C C . GLU A 1 88 ? 12.337 47.500 83.071 1.00 75.83 120 GLU A C 1
ATOM 644 O O . GLU A 1 88 ? 13.052 46.678 82.499 1.00 76.47 120 GLU A O 1
ATOM 650 N N . LYS A 1 89 ? 11.014 47.417 83.043 1.00 74.21 121 LYS A N 1
ATOM 651 C CA . LYS A 1 89 ? 10.369 46.313 82.340 1.00 73.41 121 LYS A CA 1
ATOM 652 C C . LYS A 1 89 ? 10.633 46.380 80.841 1.00 73.42 121 LYS A C 1
ATOM 653 O O . LYS A 1 89 ? 10.588 45.365 80.150 1.00 74.10 121 LYS A O 1
ATOM 655 N N . GLN A 1 90 ? 10.915 47.578 80.342 1.00 73.46 122 GLN A N 1
ATOM 656 C CA . GLN A 1 90 ? 11.172 47.767 78.917 1.00 73.83 122 GLN A CA 1
ATOM 657 C C . GLN A 1 90 ? 12.599 47.353 78.601 1.00 72.21 122 GLN A C 1
ATOM 658 O O . GLN A 1 90 ? 12.875 46.756 77.556 1.00 71.18 122 GLN A O 1
ATOM 664 N N . ARG A 1 91 ? 13.507 47.686 79.513 1.00 70.06 123 ARG A N 1
ATOM 665 C CA . ARG A 1 91 ? 14.908 47.331 79.352 1.00 67.58 123 ARG A CA 1
ATOM 666 C C . ARG A 1 91 ? 14.986 45.814 79.194 1.00 65.17 123 ARG A C 1
ATOM 667 O O . ARG A 1 91 ? 15.508 45.312 78.201 1.00 65.04 123 ARG A O 1
ATOM 675 N N . LEU A 1 92 ? 14.451 45.088 80.171 1.00 61.55 124 LEU A N 1
ATOM 676 C CA . LEU A 1 92 ? 14.451 43.637 80.116 1.00 60.78 124 LEU A CA 1
ATOM 677 C C . LEU A 1 92 ? 13.745 43.179 78.854 1.00 61.06 124 LEU A C 1
ATOM 678 O O . LEU A 1 92 ? 14.015 42.099 78.315 1.00 60.87 124 LEU A O 1
ATOM 683 N N . ALA A 1 93 ? 12.829 44.015 78.389 1.00 61.70 125 ALA A N 1
ATOM 684 C CA . ALA A 1 93 ? 12.058 43.708 77.198 1.00 62.86 125 ALA A CA 1
ATOM 685 C C . ALA A 1 93 ? 12.909 43.817 75.941 1.00 61.73 125 ALA A C 1
ATOM 686 O O . ALA A 1 93 ? 12.946 42.901 75.121 1.00 59.91 125 ALA A O 1
ATOM 688 N N . SER A 1 94 ? 13.587 44.945 75.786 1.00 61.17 126 SER A N 1
ATOM 689 C CA . SER A 1 94 ? 14.422 45.140 74.616 1.00 63.31 126 SER A CA 1
ATOM 690 C C . SER A 1 94 ? 15.461 44.036 74.535 1.00 62.97 126 SER A C 1
ATOM 691 O O . SER A 1 94 ? 15.712 43.485 73.462 1.00 63.44 126 SER A O 1
ATOM 694 N N . LEU A 1 95 ? 16.045 43.706 75.684 1.00 62.37 127 LEU A N 1
ATOM 695 C CA . LEU A 1 95 ? 17.070 42.677 75.769 1.00 60.61 127 LEU A CA 1
ATOM 696 C C . LEU A 1 95 ? 16.571 41.289 75.394 1.00 60.87 127 LEU A C 1
ATOM 697 O O . LEU A 1 95 ? 16.975 40.739 74.369 1.00 60.75 127 LEU A O 1
ATOM 702 N N . LEU A 1 96 ? 15.692 40.717 76.207 1.00 60.10 128 LEU A N 1
ATOM 703 C CA . LEU A 1 96 ? 15.173 39.390 75.900 1.00 62.00 128 LEU A CA 1
ATOM 704 C C . LEU A 1 96 ? 14.747 39.232 74.434 1.00 63.94 128 LEU A C 1
ATOM 705 O O . LEU A 1 96 ? 14.637 38.114 73.920 1.00 64.26 128 LEU A O 1
ATOM 710 N N . LYS A 1 97 ? 14.513 40.354 73.760 1.00 66.26 129 LYS A N 1
ATOM 711 C CA . LYS A 1 97 ? 14.095 40.320 72.370 1.00 67.93 129 LYS A CA 1
ATOM 712 C C . LYS A 1 97 ? 15.224 39.936 71.442 1.00 67.76 129 LYS A C 1
ATOM 713 O O . LYS A 1 97 ? 15.005 39.273 70.428 1.00 68.19 129 LYS A O 1
ATOM 719 N N . ASP A 1 98 ? 16.436 40.347 71.797 1.00 66.85 130 ASP A N 1
ATOM 720 C CA . ASP A 1 98 ? 17.607 40.036 70.990 1.00 65.72 130 ASP A CA 1
ATOM 721 C C . ASP A 1 98 ? 17.689 38.530 70.811 1.00 64.13 130 ASP A C 1
ATOM 722 O O . ASP A 1 98 ? 18.255 38.037 69.847 1.00 61.87 130 ASP A O 1
ATOM 727 N N . LEU A 1 99 ? 17.114 37.798 71.750 1.00 64.93 131 LEU A N 1
ATOM 728 C CA . LEU A 1 99 ? 17.140 36.356 71.666 1.00 67.96 131 LEU A CA 1
ATOM 729 C C . LEU A 1 99 ? 16.396 35.897 70.427 1.00 70.30 131 LEU A C 1
ATOM 730 O O . LEU A 1 99 ? 16.660 34.815 69.913 1.00 72.14 131 LEU A O 1
ATOM 735 N N . GLU A 1 100 ? 15.483 36.731 69.934 1.00 72.52 132 GLU A N 1
ATOM 736 C CA . GLU A 1 100 ? 14.693 36.404 68.743 1.00 74.17 132 GLU A CA 1
ATOM 737 C C . GLU A 1 100 ? 15.410 36.752 67.432 1.00 75.73 132 GLU A C 1
ATOM 739 N N . LYS A 1 113 ? 19.823 31.666 65.948 1.00 85.25 145 LYS A N 1
ATOM 740 C CA . LYS A 1 113 ? 19.070 31.715 67.232 1.00 85.28 145 LYS A CA 1
ATOM 741 C C . LYS A 1 113 ? 18.073 30.559 67.328 1.00 85.18 145 LYS A C 1
ATOM 742 O O . LYS A 1 113 ? 17.495 30.148 66.325 1.00 85.24 145 LYS A O 1
ATOM 748 N N . PRO A 1 114 ? 17.864 30.025 68.545 1.00 85.36 146 PRO A N 1
ATOM 749 C CA . PRO A 1 114 ? 16.968 28.911 68.871 1.00 85.20 146 PRO A CA 1
ATOM 750 C C . PRO A 1 114 ? 15.478 29.202 68.927 1.00 85.16 146 PRO A C 1
ATOM 751 O O . PRO A 1 114 ? 15.042 30.329 68.710 1.00 84.45 146 PRO A O 1
ATOM 755 N N . MET A 1 115 ? 14.719 28.152 69.245 1.00 86.36 147 MET A N 1
ATOM 756 C CA . MET A 1 115 ? 13.258 28.190 69.361 1.00 86.49 147 MET A CA 1
ATOM 757 C C . MET A 1 115 ? 12.886 28.244 70.838 1.00 83.40 147 MET A C 1
ATOM 758 O O . MET A 1 115 ? 12.203 27.357 71.350 1.00 83.03 147 MET A O 1
ATOM 763 N N . LEU A 1 116 ? 13.333 29.291 71.519 1.00 80.23 148 LEU A N 1
ATOM 764 C CA . LEU A 1 116 ? 13.068 29.432 72.942 1.00 76.40 148 LEU A CA 1
ATOM 765 C C . LEU A 1 116 ? 11.592 29.517 73.307 1.00 74.07 148 LEU A C 1
ATOM 766 O O . LEU A 1 116 ? 10.786 30.070 72.571 1.00 73.63 148 LEU A O 1
ATOM 771 N N . SER A 1 117 ? 11.258 28.956 74.461 1.00 72.65 149 SER A N 1
ATOM 772 C CA . SER A 1 117 ? 9.897 28.953 74.969 1.00 71.14 149 SER A CA 1
ATOM 773 C C . SER A 1 117 ? 9.750 30.031 76.022 1.00 69.45 149 SER A C 1
ATOM 774 O O . SER A 1 117 ? 10.722 30.675 76.402 1.00 69.56 149 SER A O 1
ATOM 777 N N . GLU A 1 118 ? 8.533 30.216 76.508 1.00 68.59 150 GLU A N 1
ATOM 778 C CA . GLU A 1 118 ? 8.299 31.212 77.536 1.00 68.95 150 GLU A CA 1
ATOM 779 C C . GLU A 1 118 ? 9.089 30.773 78.765 1.00 68.96 150 GLU A C 1
ATOM 780 O O . GLU A 1 118 ? 9.711 31.587 79.447 1.00 68.08 150 GLU A O 1
ATOM 782 N N . GLU A 1 119 ? 9.071 29.471 79.029 1.00 69.60 151 GLU A N 1
ATOM 783 C CA . GLU A 1 119 ? 9.786 28.905 80.167 1.00 70.70 151 GLU A CA 1
ATOM 784 C C . GLU A 1 119 ? 11.292 29.093 79.981 1.00 70.43 151 GLU A C 1
ATOM 785 O O . GLU A 1 119 ? 11.984 29.561 80.891 1.00 71.82 151 GLU A O 1
ATOM 791 N N . ASP A 1 120 ? 11.796 28.737 78.801 1.00 67.14 152 ASP A N 1
ATOM 792 C CA . ASP A 1 120 ? 13.214 28.876 78.519 1.00 64.52 152 ASP A CA 1
ATOM 793 C C . ASP A 1 120 ? 13.674 30.315 78.641 1.00 64.78 152 ASP A C 1
ATOM 794 O O . ASP A 1 120 ? 14.801 30.582 79.049 1.00 66.47 152 ASP A O 1
ATOM 799 N N . THR A 1 121 ? 12.810 31.253 78.281 1.00 64.07 153 THR A N 1
ATOM 800 C CA . THR A 1 121 ? 13.192 32.657 78.336 1.00 62.77 153 THR A CA 1
ATOM 801 C C . THR A 1 121 ? 13.332 33.186 79.755 1.00 61.26 153 THR A C 1
ATOM 802 O O . THR A 1 121 ? 14.084 34.127 80.000 1.00 60.25 153 THR A O 1
ATOM 806 N N . ASN A 1 122 ? 12.610 32.584 80.692 1.00 59.54 154 ASN A N 1
ATOM 807 C CA . ASN A 1 122 ? 12.703 33.019 82.075 1.00 58.50 154 ASN A CA 1
ATOM 808 C C . ASN A 1 122 ? 13.994 32.504 82.699 1.00 56.40 154 ASN A C 1
ATOM 809 O O . ASN A 1 122 ? 14.667 33.241 83.428 1.00 55.12 154 ASN A O 1
ATOM 814 N N . ILE A 1 123 ? 14.343 31.247 82.406 1.00 53.15 155 ILE A N 1
ATOM 815 C CA . ILE A 1 123 ? 15.588 30.660 82.911 1.00 48.27 155 ILE A CA 1
ATOM 816 C C . ILE A 1 123 ? 16.711 31.599 82.493 1.00 45.32 155 ILE A C 1
ATOM 817 O O . ILE A 1 123 ? 17.546 31.996 83.305 1.00 43.27 155 ILE A O 1
ATOM 822 N N . LEU A 1 124 ? 16.708 31.963 81.215 1.00 43.26 156 LEU A N 1
ATOM 823 C CA . LEU A 1 124 ? 17.719 32.849 80.678 1.00 43.95 156 LEU A CA 1
ATOM 824 C C . LEU A 1 124 ? 17.698 34.243 81.290 1.00 45.30 156 LEU A C 1
ATOM 825 O O . LEU A 1 124 ? 18.758 34.828 81.566 1.00 46.68 156 LEU A O 1
ATOM 830 N N . ARG A 1 125 ? 16.507 34.785 81.519 1.00 44.45 157 ARG A N 1
ATOM 831 C CA . ARG A 1 125 ? 16.437 36.120 82.076 1.00 43.89 157 ARG A CA 1
ATOM 832 C C . ARG A 1 125 ? 16.871 36.115 83.524 1.00 41.43 157 ARG A C 1
ATOM 833 O O . ARG A 1 125 ? 17.394 37.112 84.035 1.00 39.03 157 ARG A O 1
ATOM 841 N N . GLN A 1 126 ? 16.662 34.982 84.182 1.00 39.59 158 GLN A N 1
ATOM 842 C CA . GLN A 1 126 ? 17.064 34.841 85.577 1.00 38.30 158 GLN A CA 1
ATOM 843 C C . GLN A 1 126 ? 18.571 34.654 85.661 1.00 38.29 158 GLN A C 1
ATOM 844 O O . GLN A 1 126 ? 19.218 35.285 86.479 1.00 40.48 158 GLN A O 1
ATOM 850 N N . LEU A 1 127 ? 19.129 33.792 84.812 1.00 36.11 159 LEU A N 1
ATOM 851 C CA . LEU A 1 127 ? 20.564 33.560 84.814 1.00 34.30 159 LEU A CA 1
ATOM 852 C C . LEU A 1 127 ? 21.356 34.775 84.363 1.00 36.13 159 LEU A C 1
ATOM 853 O O . LEU A 1 127 ? 22.217 35.262 85.089 1.00 37.52 159 LEU A O 1
ATOM 858 N N . PHE A 1 128 ? 21.060 35.276 83.167 1.00 37.55 160 PHE A N 1
ATOM 859 C CA . PHE A 1 128 ? 21.824 36.390 82.631 1.00 39.23 160 PHE A CA 1
ATOM 860 C C . PHE A 1 128 ? 21.263 37.805 82.731 1.00 41.62 160 PHE A C 1
ATOM 861 O O . PHE A 1 128 ? 21.981 38.769 82.448 1.00 41.15 160 PHE A O 1
ATOM 869 N N . LEU A 1 129 ? 20.003 37.942 83.134 1.00 43.66 161 LEU A N 1
ATOM 870 C CA . LEU A 1 129 ? 19.410 39.271 83.284 1.00 44.04 161 LEU A CA 1
ATOM 871 C C . LEU A 1 129 ? 19.194 39.626 84.740 1.00 45.52 161 LEU A C 1
ATOM 872 O O . LEU A 1 129 ? 19.179 40.795 85.107 1.00 50.46 161 LEU A O 1
ATOM 877 N N . SER A 1 130 ? 19.022 38.613 85.573 1.00 43.58 162 SER A N 1
ATOM 878 C CA . SER A 1 130 ? 18.818 38.831 86.994 1.00 38.48 162 SER A CA 1
ATOM 879 C C . SER A 1 130 ? 20.160 38.837 87.684 1.00 34.85 162 SER A C 1
ATOM 880 O O . SER A 1 130 ? 21.193 39.025 87.061 1.00 35.90 162 SER A O 1
ATOM 883 N N . SER A 1 131 ? 20.135 38.640 88.986 1.00 32.33 163 SER A N 1
ATOM 884 C CA . SER A 1 131 ? 21.345 38.567 89.775 1.00 31.84 163 SER A CA 1
ATOM 885 C C . SER A 1 131 ? 21.011 37.636 90.944 1.00 31.61 163 SER A C 1
ATOM 886 O O . SER A 1 131 ? 21.645 37.658 91.995 1.00 27.84 163 SER A O 1
ATOM 889 N N . ALA A 1 132 ? 20.013 36.791 90.687 1.00 33.09 164 ALA A N 1
ATOM 890 C CA . ALA A 1 132 ? 19.486 35.802 91.613 1.00 33.61 164 ALA A CA 1
ATOM 891 C C . ALA A 1 132 ? 20.355 34.569 91.709 1.00 35.47 164 ALA A C 1
ATOM 892 O O . ALA A 1 132 ? 20.492 33.990 92.785 1.00 38.98 164 ALA A O 1
ATOM 894 N N . VAL A 1 133 ? 20.912 34.140 90.581 1.00 34.26 165 VAL A N 1
ATOM 895 C CA . VAL A 1 133 ? 21.776 32.967 90.571 1.00 31.80 165 VAL A CA 1
ATOM 896 C C . VAL A 1 133 ? 23.204 33.434 90.760 1.00 31.29 165 VAL A C 1
ATOM 897 O O . VAL A 1 133 ? 23.941 32.900 91.571 1.00 29.65 165 VAL A O 1
ATOM 901 N N . SER A 1 134 ? 23.582 34.445 89.995 1.00 31.47 166 SER A N 1
ATOM 902 C CA . SER A 1 134 ? 24.915 35.007 90.081 1.00 32.46 166 SER A CA 1
ATOM 903 C C . SER A 1 134 ? 25.328 35.180 91.523 1.00 32.53 166 SER A C 1
ATOM 904 O O . SER A 1 134 ? 24.659 35.878 92.267 1.00 36.93 166 SER A O 1
ATOM 907 N N . GLY A 1 135 ? 26.419 34.542 91.928 1.00 31.78 167 GLY A N 1
ATOM 908 C CA . GLY A 1 135 ? 26.887 34.694 93.296 1.00 32.11 167 GLY A CA 1
ATOM 909 C C . GLY A 1 135 ? 26.231 33.924 94.437 1.00 33.13 167 GLY A C 1
ATOM 910 O O . GLY A 1 135 ? 26.796 33.839 95.518 1.00 35.62 167 GLY A O 1
ATOM 911 N N . SER A 1 136 ? 25.049 33.364 94.224 1.00 32.06 168 SER A N 1
ATOM 912 C CA . SER A 1 136 ? 24.364 32.621 95.265 1.00 29.63 168 SER A CA 1
ATOM 913 C C . SER A 1 136 ? 25.139 31.429 95.800 1.00 32.90 168 SER A C 1
ATOM 914 O O . SER A 1 136 ? 24.876 30.969 96.914 1.00 34.90 168 SER A O 1
ATOM 917 N N . GLY A 1 137 ? 26.084 30.915 95.011 1.00 33.74 169 GLY A N 1
ATOM 918 C CA . GLY A 1 137 ? 26.846 29.750 95.433 1.00 27.89 169 GLY A CA 1
ATOM 919 C C . GLY A 1 137 ? 26.065 28.473 95.150 1.00 26.63 169 GLY A C 1
ATOM 920 O O . GLY A 1 137 ? 26.386 27.426 95.679 1.00 27.63 169 GLY A O 1
ATOM 921 N N . LYS A 1 138 ? 25.033 28.562 94.318 1.00 24.52 170 LYS A N 1
ATOM 922 C CA . LYS A 1 138 ? 24.202 27.413 93.968 1.00 25.57 170 LYS A CA 1
ATOM 923 C C . LYS A 1 138 ? 23.894 27.482 92.472 1.00 27.63 170 LYS A C 1
ATOM 924 O O . LYS A 1 138 ? 24.069 28.527 91.850 1.00 28.70 170 LYS A O 1
ATOM 930 N N . PHE A 1 139 ? 23.434 26.383 91.887 1.00 26.27 171 PHE A N 1
ATOM 931 C CA . PHE A 1 139 ? 23.121 26.388 90.466 1.00 27.06 171 PHE A CA 1
ATOM 932 C C . PHE A 1 139 ? 22.193 25.228 90.228 1.00 28.76 171 PHE A C 1
ATOM 933 O O . PHE A 1 139 ? 22.298 24.232 90.918 1.00 31.97 171 PHE A O 1
ATOM 941 N N . SER A 1 140 ? 21.283 25.353 89.268 1.00 31.74 172 SER A N 1
ATOM 942 C CA . SER A 1 140 ? 20.343 24.269 88.957 1.00 34.36 172 SER A CA 1
ATOM 943 C C . SER A 1 140 ? 20.701 23.513 87.665 1.00 36.39 172 SER A C 1
ATOM 944 O O . SER A 1 140 ? 20.882 24.120 86.606 1.00 35.73 172 SER A O 1
ATOM 947 N N . PHE A 1 141 ? 20.808 22.190 87.741 1.00 37.63 173 PHE A N 1
ATOM 948 C CA . PHE A 1 141 ? 21.137 21.456 86.536 1.00 38.64 173 PHE A CA 1
ATOM 949 C C . PHE A 1 141 ? 19.936 21.456 85.634 1.00 39.63 173 PHE A C 1
ATOM 950 O O . PHE A 1 141 ? 20.063 21.562 84.417 1.00 40.97 173 PHE A O 1
ATOM 958 N N . GLN A 1 142 ? 18.763 21.335 86.239 1.00 41.43 174 GLN A N 1
ATOM 959 C CA . GLN A 1 142 ? 17.540 21.307 85.464 1.00 44.00 174 GLN A CA 1
ATOM 960 C C . GLN A 1 142 ? 17.400 22.542 84.573 1.00 42.30 174 GLN A C 1
ATOM 961 O O . GLN A 1 142 ? 17.115 22.410 83.390 1.00 41.59 174 GLN A O 1
ATOM 967 N N . ASP A 1 143 ? 17.613 23.739 85.111 1.00 40.72 175 ASP A N 1
ATOM 968 C CA . ASP A 1 143 ? 17.489 24.929 84.279 1.00 41.08 175 ASP A CA 1
ATOM 969 C C . ASP A 1 143 ? 18.465 24.898 83.126 1.00 41.12 175 ASP A C 1
ATOM 970 O O . ASP A 1 143 ? 18.108 25.202 81.987 1.00 41.49 175 ASP A O 1
ATOM 975 N N . LEU A 1 144 ? 19.704 24.530 83.430 1.00 41.13 176 LEU A N 1
ATOM 976 C CA . LEU A 1 144 ? 20.748 24.456 82.422 1.00 39.78 176 LEU A CA 1
ATOM 977 C C . LEU A 1 144 ? 20.341 23.487 81.330 1.00 42.69 176 LEU A C 1
ATOM 978 O O . LEU A 1 144 ? 20.159 23.874 80.173 1.00 42.22 176 LEU A O 1
ATOM 983 N N . LYS A 1 145 ? 20.187 22.227 81.729 1.00 45.65 177 LYS A N 1
ATOM 984 C CA . LYS A 1 145 ? 19.826 21.143 80.826 1.00 48.28 177 LYS A CA 1
ATOM 985 C C . LYS A 1 145 ? 18.703 21.497 79.875 1.00 48.94 177 LYS A C 1
ATOM 986 O O . LYS A 1 145 ? 18.777 21.210 78.688 1.00 50.87 177 LYS A O 1
ATOM 992 N N . GLN A 1 146 ? 17.657 22.117 80.400 1.00 50.54 178 GLN A N 1
ATOM 993 C CA . GLN A 1 146 ? 16.515 22.514 79.588 1.00 51.39 178 GLN A CA 1
ATOM 994 C C . GLN A 1 146 ? 16.953 23.476 78.481 1.00 51.20 178 GLN A C 1
ATOM 995 O O . GLN A 1 146 ? 16.619 23.282 77.319 1.00 53.62 178 GLN A O 1
ATOM 1001 N N . VAL A 1 147 ? 17.710 24.506 78.844 1.00 50.41 179 VAL A N 1
ATOM 1002 C CA . VAL A 1 147 ? 18.201 25.488 77.876 1.00 48.68 179 VAL A CA 1
ATOM 1003 C C . VAL A 1 147 ? 19.265 24.901 76.935 1.00 46.86 179 VAL A C 1
ATOM 1004 O O . VAL A 1 147 ? 19.259 25.151 75.733 1.00 43.79 179 VAL A O 1
ATOM 1008 N N . LEU A 1 148 ? 20.191 24.130 77.484 1.00 47.35 180 LEU A N 1
ATOM 1009 C CA . LEU A 1 148 ? 21.220 23.522 76.655 1.00 48.19 180 LEU A CA 1
ATOM 1010 C C . LEU A 1 148 ? 20.541 22.741 75.546 1.00 50.47 180 LEU A C 1
ATOM 1011 O O . LEU A 1 148 ? 20.928 22.815 74.380 1.00 50.88 180 LEU A O 1
ATOM 1016 N N . ALA A 1 149 ? 19.520 21.985 75.929 1.00 52.68 181 ALA A N 1
ATOM 1017 C CA . ALA A 1 149 ? 18.785 21.165 74.987 1.00 53.84 181 ALA A CA 1
ATOM 1018 C C . ALA A 1 149 ? 18.490 21.941 73.718 1.00 55.18 181 ALA A C 1
ATOM 1019 O O . ALA A 1 149 ? 18.839 21.509 72.626 1.00 55.51 181 ALA A O 1
ATOM 1021 N N . LYS A 1 150 ? 17.876 23.104 73.865 1.00 56.27 182 LYS A N 1
ATOM 1022 C CA . LYS A 1 150 ? 17.526 23.897 72.706 1.00 58.72 182 LYS A CA 1
ATOM 1023 C C . LYS A 1 150 ? 18.638 24.666 72.010 1.00 60.01 182 LYS A C 1
ATOM 1024 O O . LYS A 1 150 ? 18.432 25.173 70.917 1.00 63.08 182 LYS A O 1
ATOM 1030 N N . TYR A 1 151 ? 19.813 24.771 72.612 1.00 60.79 183 TYR A N 1
ATOM 1031 C CA . TYR A 1 151 ? 20.885 25.489 71.933 1.00 62.04 183 TYR A CA 1
ATOM 1032 C C . TYR A 1 151 ? 21.802 24.555 71.166 1.00 65.90 183 TYR A C 1
ATOM 1033 O O . TYR A 1 151 ? 22.520 24.989 70.268 1.00 67.32 183 TYR A O 1
ATOM 1042 N N . ALA A 1 152 ? 21.786 23.276 71.527 1.00 70.10 184 ALA A N 1
ATOM 1043 C CA . ALA A 1 152 ? 22.624 22.293 70.854 1.00 73.46 184 ALA A CA 1
ATOM 1044 C C . ALA A 1 152 ? 22.320 22.310 69.363 1.00 76.18 184 ALA A C 1
ATOM 1045 O O . ALA A 1 152 ? 23.233 22.295 68.539 1.00 77.45 184 ALA A O 1
ATOM 1047 N N . ASP A 1 153 ? 21.034 22.352 69.022 1.00 78.08 185 ASP A N 1
ATOM 1048 C CA . ASP A 1 153 ? 20.619 22.369 67.626 1.00 80.59 185 ASP A CA 1
ATOM 1049 C C . ASP A 1 153 ? 21.151 23.598 66.895 1.00 80.65 185 ASP A C 1
ATOM 1050 O O . ASP A 1 153 ? 21.536 23.523 65.730 1.00 81.68 185 ASP A O 1
ATOM 1055 N N . THR A 1 154 ? 21.186 24.729 67.585 1.00 80.05 186 THR A N 1
ATOM 1056 C CA . THR A 1 154 ? 21.699 25.958 66.995 1.00 79.53 186 THR A CA 1
ATOM 1057 C C . THR A 1 154 ? 23.156 25.747 66.607 1.00 79.18 186 THR A C 1
ATOM 1058 O O . THR A 1 154 ? 23.742 26.549 65.884 1.00 80.38 186 THR A O 1
ATOM 1062 N N . ILE A 1 155 ? 23.736 24.655 67.093 1.00 78.19 187 ILE A N 1
ATOM 1063 C CA . ILE A 1 155 ? 25.134 24.340 66.829 1.00 77.61 187 ILE A CA 1
ATOM 1064 C C . ILE A 1 155 ? 25.329 23.355 65.677 1.00 78.77 187 ILE A C 1
ATOM 1065 O O . ILE A 1 155 ? 24.679 22.306 65.608 1.00 78.94 187 ILE A O 1
ATOM 1070 N N . PRO A 1 156 ? 26.237 23.686 64.751 1.00 78.90 188 PRO A N 1
ATOM 1071 C CA . PRO A 1 156 ? 26.508 22.815 63.611 1.00 79.31 188 PRO A CA 1
ATOM 1072 C C . PRO A 1 156 ? 27.054 21.495 64.118 1.00 79.97 188 PRO A C 1
ATOM 1073 O O . PRO A 1 156 ? 28.032 21.484 64.859 1.00 80.63 188 PRO A O 1
ATOM 1077 N N . GLU A 1 157 ? 26.421 20.390 63.733 1.00 80.82 189 GLU A N 1
ATOM 1078 C CA . GLU A 1 157 ? 26.881 19.069 64.148 1.00 80.81 189 GLU A CA 1
ATOM 1079 C C . GLU A 1 157 ? 28.403 19.079 64.066 1.00 79.93 189 GLU A C 1
ATOM 1080 O O . GLU A 1 157 ? 28.972 19.367 63.011 1.00 80.89 189 GLU A O 1
ATOM 1086 N N . GLY A 1 158 ? 29.057 18.793 65.186 1.00 78.14 190 GLY A N 1
ATOM 1087 C CA . GLY A 1 158 ? 30.507 18.789 65.221 1.00 75.35 190 GLY A CA 1
ATOM 1088 C C . GLY A 1 158 ? 31.038 18.515 66.614 1.00 73.29 190 GLY A C 1
ATOM 1089 O O . GLY A 1 158 ? 30.258 18.329 67.549 1.00 73.31 190 GLY A O 1
ATOM 1090 N N . PRO A 1 159 ? 32.365 18.491 66.791 1.00 71.33 191 PRO A N 1
ATOM 1091 C CA . PRO A 1 159 ? 32.925 18.229 68.118 1.00 69.94 191 PRO A CA 1
ATOM 1092 C C . PRO A 1 159 ? 32.182 19.035 69.179 1.00 67.57 191 PRO A C 1
ATOM 1093 O O . PRO A 1 159 ? 31.438 18.491 69.989 1.00 69.50 191 PRO A O 1
ATOM 1097 N N . LEU A 1 160 ? 32.377 20.344 69.153 1.00 63.55 192 LEU A N 1
ATOM 1098 C CA . LEU A 1 160 ? 31.728 21.216 70.105 1.00 59.83 192 LEU A CA 1
ATOM 1099 C C . LEU A 1 160 ? 30.321 20.744 70.479 1.00 58.73 192 LEU A C 1
ATOM 1100 O O . LEU A 1 160 ? 29.973 20.725 71.651 1.00 59.30 192 LEU A O 1
ATOM 1105 N N . LYS A 1 161 ? 29.521 20.340 69.497 1.00 57.74 193 LYS A N 1
ATOM 1106 C CA . LYS A 1 161 ? 28.155 19.905 69.783 1.00 57.60 193 LYS A CA 1
ATOM 1107 C C . LYS A 1 161 ? 28.088 18.637 70.614 1.00 57.23 193 LYS A C 1
ATOM 1108 O O . LYS A 1 161 ? 27.158 18.438 71.401 1.00 56.83 193 LYS A O 1
ATOM 1114 N N . LYS A 1 162 ? 29.063 17.763 70.427 1.00 57.19 194 LYS A N 1
ATOM 1115 C CA . LYS A 1 162 ? 29.097 16.531 71.194 1.00 58.07 194 LYS A CA 1
ATOM 1116 C C . LYS A 1 162 ? 29.410 16.871 72.658 1.00 57.28 194 LYS A C 1
ATOM 1117 O O . LYS A 1 162 ? 29.018 16.139 73.571 1.00 58.38 194 LYS A O 1
ATOM 1123 N N . LEU A 1 163 ? 30.120 17.981 72.879 1.00 53.84 195 LEU A N 1
ATOM 1124 C CA . LEU A 1 163 ? 30.449 18.404 74.239 1.00 50.16 195 LEU A CA 1
ATOM 1125 C C . LEU A 1 163 ? 29.167 18.894 74.936 1.00 49.90 195 LEU A C 1
ATOM 1126 O O . LEU A 1 163 ? 28.948 18.643 76.121 1.00 49.05 195 LEU A O 1
ATOM 1131 N N . PHE A 1 164 ? 28.308 19.574 74.187 1.00 51.10 196 PHE A N 1
ATOM 1132 C CA . PHE A 1 164 ? 27.044 20.062 74.722 1.00 52.32 196 PHE A CA 1
ATOM 1133 C C . PHE A 1 164 ? 26.143 18.877 75.013 1.00 52.95 196 PHE A C 1
ATOM 1134 O O . PHE A 1 164 ? 25.565 18.769 76.094 1.00 54.82 196 PHE A O 1
ATOM 1142 N N . VAL A 1 165 ? 26.020 17.987 74.037 1.00 52.34 197 VAL A N 1
ATOM 1143 C CA . VAL A 1 165 ? 25.169 16.823 74.199 1.00 51.94 197 VAL A CA 1
ATOM 1144 C C . VAL A 1 165 ? 25.610 15.953 75.356 1.00 51.96 197 VAL A C 1
ATOM 1145 O O . VAL A 1 165 ? 24.799 15.278 75.975 1.00 50.75 197 VAL A O 1
ATOM 1149 N N . MET A 1 166 ? 26.901 15.974 75.653 1.00 54.02 198 MET A N 1
ATOM 1150 C CA . MET A 1 166 ? 27.414 15.146 76.729 1.00 55.15 198 MET A CA 1
ATOM 1151 C C . MET A 1 166 ? 26.917 15.649 78.082 1.00 55.84 198 MET A C 1
ATOM 1152 O O . MET A 1 166 ? 26.577 14.856 78.955 1.00 56.07 198 MET A O 1
ATOM 1157 N N . VAL A 1 167 ? 26.868 16.966 78.251 1.00 56.69 199 VAL A N 1
ATOM 1158 C CA . VAL A 1 167 ? 26.404 17.543 79.509 1.00 57.58 199 VAL A CA 1
ATOM 1159 C C . VAL A 1 167 ? 24.902 17.355 79.663 1.00 57.85 199 VAL A C 1
ATOM 1160 O O . VAL A 1 167 ? 24.414 17.089 80.762 1.00 57.48 199 VAL A O 1
ATOM 1164 N N . GLU A 1 168 ? 24.177 17.477 78.556 1.00 59.10 200 GLU A N 1
ATOM 1165 C CA . GLU A 1 168 ? 22.729 17.319 78.567 1.00 61.10 200 GLU A CA 1
ATOM 1166 C C . GLU A 1 168 ? 22.281 15.878 78.801 1.00 61.28 200 GLU A C 1
ATOM 1167 O O . GLU A 1 168 ? 21.419 15.639 79.641 1.00 61.45 200 GLU A O 1
ATOM 1173 N N . ASN A 1 169 ? 22.858 14.931 78.054 1.00 62.39 201 ASN A N 1
ATOM 1174 C CA . ASN A 1 169 ? 22.504 13.511 78.166 1.00 63.98 201 ASN A CA 1
ATOM 1175 C C . ASN A 1 169 ? 22.565 13.059 79.614 1.00 62.91 201 ASN A C 1
ATOM 1176 O O . ASN A 1 169 ? 21.966 12.051 80.005 1.00 63.15 201 ASN A O 1
ATOM 1181 N N . ASP A 1 170 ? 23.363 13.795 80.336 1.00 61.87 202 ASP A N 1
ATOM 1182 C CA . ASP A 1 170 ? 23.430 13.530 81.783 1.00 61.31 202 ASP A CA 1
ATOM 1183 C C . ASP A 1 170 ? 23.174 12.045 82.018 1.00 61.30 202 ASP A C 1
ATOM 1184 O O . ASP A 1 170 ? 22.034 11.623 82.314 1.00 62.18 202 ASP A O 1
ATOM 1189 N N . THR A 1 171 ? 24.226 11.251 81.918 1.00 61.84 203 THR A N 1
ATOM 1190 C CA . THR A 1 171 ? 24.127 9.804 82.157 1.00 63.77 203 THR A CA 1
ATOM 1191 C C . THR A 1 171 ? 24.550 9.483 83.594 1.00 63.72 203 THR A C 1
ATOM 1192 O O . THR A 1 171 ? 25.415 10.191 84.141 1.00 62.65 203 THR A O 1
ATOM 1196 N N . LYS A 1 172 ? 23.883 8.635 84.170 1.00 65.03 204 LYS A N 1
ATOM 1197 C CA . LYS A 1 172 ? 24.219 8.077 85.487 1.00 64.51 204 LYS A CA 1
ATOM 1198 C C . LYS A 1 172 ? 24.380 9.208 86.508 1.00 63.47 204 LYS A C 1
ATOM 1199 O O . LYS A 1 172 ? 25.015 8.976 87.554 1.00 62.22 204 LYS A O 1
ATOM 1201 N N . GLY A 1 173 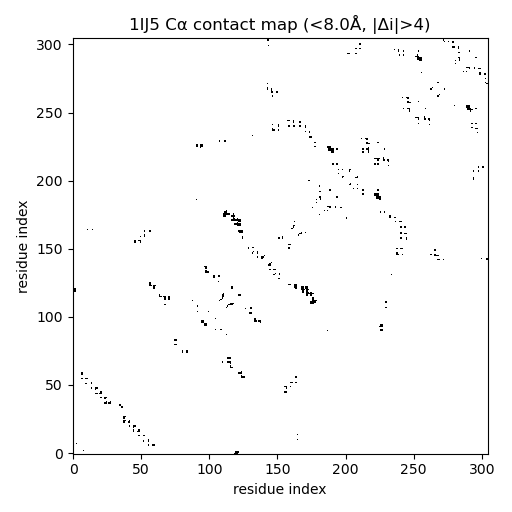? 23.780 10.360 86.277 1.00 63.54 205 GLY A N 1
ATOM 1202 C CA . GLY A 1 173 ? 23.908 11.479 87.201 1.00 65.03 205 GLY A CA 1
ATOM 1203 C C . GLY A 1 173 ? 25.104 12.314 86.773 1.00 65.57 205 GLY A C 1
ATOM 1204 O O . GLY A 1 173 ? 24.981 13.237 85.971 1.00 66.62 205 GLY A O 1
ATOM 1205 N N . ARG A 1 174 ? 26.229 11.974 86.834 1.00 65.13 206 ARG A N 1
ATOM 1206 C CA . ARG A 1 174 ? 27.530 12.639 86.992 1.00 66.13 206 ARG A CA 1
ATOM 1207 C C . ARG A 1 174 ? 27.385 14.144 86.747 1.00 61.83 206 ARG A C 1
ATOM 1208 O O . ARG A 1 174 ? 27.765 14.947 87.600 1.00 60.21 206 ARG A O 1
ATOM 1216 N N . MET A 1 175 ? 26.797 14.480 85.552 1.00 56.65 207 MET A N 1
ATOM 1217 C CA . MET A 1 175 ? 26.648 15.878 85.182 1.00 53.34 207 MET A CA 1
ATOM 1218 C C . MET A 1 175 ? 25.739 16.521 86.195 1.00 50.18 207 MET A C 1
ATOM 1219 O O . MET A 1 175 ? 25.997 17.606 86.690 1.00 51.11 207 MET A O 1
ATOM 1224 N N . SER A 1 176 ? 24.657 15.832 86.498 1.00 47.54 208 SER A N 1
ATOM 1225 C CA . SER A 1 176 ? 23.702 16.315 87.475 1.00 43.55 208 SER A CA 1
ATOM 1226 C C . SER A 1 176 ? 24.405 16.582 88.812 1.00 39.45 208 SER A C 1
ATOM 1227 O O . SER A 1 176 ? 24.293 17.664 89.374 1.00 37.91 208 SER A O 1
ATOM 1230 N N . TYR A 1 177 ? 25.152 15.601 89.303 1.00 35.45 209 TYR A N 1
ATOM 1231 C CA . TYR A 1 177 ? 25.851 15.739 90.578 1.00 32.47 209 TYR A CA 1
ATOM 1232 C C . TYR A 1 177 ? 26.913 16.845 90.656 1.00 34.08 209 TYR A C 1
ATOM 1233 O O . TYR A 1 177 ? 27.011 17.555 91.657 1.00 33.82 209 TYR A O 1
ATOM 1242 N N . ILE A 1 178 ? 27.729 16.969 89.617 1.00 36.50 210 ILE A N 1
ATOM 1243 C CA . ILE A 1 178 ? 28.785 17.981 89.597 1.00 36.48 210 ILE A CA 1
ATOM 1244 C C . ILE A 1 178 ? 28.223 19.400 89.555 1.00 36.25 210 ILE A C 1
ATOM 1245 O O . ILE A 1 178 ? 28.762 20.303 90.196 1.00 34.73 210 ILE A O 1
ATOM 1250 N N . THR A 1 179 ? 27.144 19.587 88.795 1.00 35.70 211 THR A N 1
ATOM 1251 C CA . THR A 1 179 ? 26.505 20.891 88.671 1.00 35.69 211 THR A CA 1
ATOM 1252 C C . THR A 1 179 ? 25.818 21.331 89.976 1.00 35.58 211 THR A C 1
ATOM 1253 O O . THR A 1 179 ? 26.030 22.456 90.428 1.00 36.34 211 THR A O 1
ATOM 1257 N N . LEU A 1 180 ? 25.020 20.450 90.582 1.00 32.94 212 LEU A N 1
ATOM 1258 C CA . LEU A 1 180 ? 24.327 20.769 91.822 1.00 31.09 212 LEU A CA 1
ATOM 1259 C C . LEU A 1 180 ? 25.216 20.829 93.059 1.00 32.90 212 LEU A C 1
ATOM 1260 O O . LEU A 1 180 ? 24.981 21.646 93.933 1.00 38.43 212 LEU A O 1
ATOM 1265 N N . VAL A 1 181 ? 26.226 19.972 93.153 1.00 32.35 213 VAL A N 1
ATOM 1266 C CA . VAL A 1 181 ? 27.078 19.929 94.348 1.00 29.93 213 VAL A CA 1
ATOM 1267 C C . VAL A 1 181 ? 28.544 20.189 94.125 1.00 30.26 213 VAL A C 1
ATOM 1268 O O . VAL A 1 181 ? 29.116 21.104 94.700 1.00 31.74 213 VAL A O 1
ATOM 1272 N N . ALA A 1 182 ? 29.155 19.344 93.306 1.00 31.20 214 ALA A N 1
ATOM 1273 C CA . ALA A 1 182 ? 30.573 19.438 92.994 1.00 29.46 214 ALA A CA 1
ATOM 1274 C C . ALA A 1 182 ? 31.085 20.848 92.708 1.00 28.88 214 ALA A C 1
ATOM 1275 O O . ALA A 1 182 ? 31.996 21.309 93.387 1.00 28.78 214 ALA A O 1
ATOM 1277 N N . VAL A 1 183 ? 30.506 21.532 91.720 1.00 28.26 215 VAL A N 1
ATOM 1278 C CA . VAL A 1 183 ? 30.963 22.877 91.376 1.00 29.89 215 VAL A CA 1
ATOM 1279 C C . VAL A 1 183 ? 29.896 23.976 91.203 1.00 31.86 215 VAL A C 1
ATOM 1280 O O . VAL A 1 183 ? 30.051 24.875 90.372 1.00 29.76 215 VAL A O 1
ATOM 1284 N N . ALA A 1 184 ? 28.834 23.919 92.011 1.00 34.31 216 ALA A N 1
ATOM 1285 C CA . ALA A 1 184 ? 27.749 24.914 91.959 1.00 32.93 216 ALA A CA 1
ATOM 1286 C C . ALA A 1 184 ? 28.230 26.345 92.174 1.00 33.15 216 ALA A C 1
ATOM 1287 O O . ALA A 1 184 ? 27.835 27.248 91.445 1.00 33.60 216 ALA A O 1
ATOM 1289 N N . ASN A 1 185 ? 29.073 26.554 93.180 1.00 32.62 217 ASN A N 1
ATOM 1290 C CA . ASN A 1 185 ? 29.605 27.883 93.459 1.00 34.72 217 ASN A CA 1
ATOM 1291 C C . ASN A 1 185 ? 30.337 28.463 92.257 1.00 35.91 217 ASN A C 1
ATOM 1292 O O . ASN A 1 185 ? 30.178 29.635 91.918 1.00 35.89 217 ASN A O 1
ATOM 1294 N N . ASP A 1 186 ? 31.149 27.634 91.618 1.00 36.64 218 ASP A N 1
ATOM 1295 C CA . ASP A 1 186 ? 31.918 28.072 90.470 1.00 37.01 218 ASP A CA 1
ATOM 1296 C C . ASP A 1 186 ? 31.088 28.318 89.226 1.00 34.03 218 ASP A C 1
ATOM 1297 O O . ASP A 1 186 ? 31.471 29.101 88.384 1.00 33.85 218 ASP A O 1
ATOM 1302 N N . LEU A 1 187 ? 29.961 27.638 89.097 1.00 32.40 219 LEU A N 1
ATOM 1303 C CA . LEU A 1 187 ? 29.115 27.840 87.934 1.00 32.46 219 LEU A CA 1
ATOM 1304 C C . LEU A 1 187 ? 28.301 29.109 88.161 1.00 32.39 219 LEU A C 1
ATOM 1305 O O . LEU A 1 187 ? 27.967 29.831 87.232 1.00 30.07 219 LEU A O 1
ATOM 1310 N N . ALA A 1 188 ? 27.994 29.369 89.421 1.00 32.73 220 ALA A N 1
ATOM 1311 C CA . ALA A 1 188 ? 27.236 30.537 89.802 1.00 33.79 220 ALA A CA 1
ATOM 1312 C C . ALA A 1 188 ? 28.076 31.795 89.602 1.00 35.37 220 ALA A C 1
ATOM 1313 O O . ALA A 1 188 ? 27.532 32.888 89.423 1.00 36.75 220 ALA A O 1
ATOM 1315 N N . ALA A 1 189 ? 29.397 31.640 89.633 1.00 34.04 221 ALA A N 1
ATOM 1316 C CA . ALA A 1 189 ? 30.295 32.773 89.483 1.00 34.98 221 ALA A CA 1
ATOM 1317 C C . ALA A 1 189 ? 30.658 33.120 88.055 1.00 37.97 221 ALA A C 1
ATOM 1318 O O . ALA A 1 189 ? 31.243 34.169 87.814 1.00 41.72 221 ALA A O 1
ATOM 1320 N N . LEU A 1 190 ? 30.328 32.248 87.110 1.00 39.54 222 LEU A N 1
ATOM 1321 C CA . LEU A 1 190 ? 30.628 32.496 85.703 1.00 39.96 222 LEU A CA 1
ATOM 1322 C C . LEU A 1 190 ? 29.451 33.196 85.075 1.00 40.76 222 LEU A C 1
ATOM 1323 O O . LEU A 1 190 ? 29.500 33.587 83.913 1.00 44.34 222 LEU A O 1
ATOM 1328 N N . VAL A 1 191 ? 28.385 33.336 85.847 1.00 39.08 223 VAL A N 1
ATOM 1329 C CA . VAL A 1 191 ? 27.180 33.967 85.351 1.00 39.87 223 VAL A CA 1
ATOM 1330 C C . VAL A 1 191 ? 27.024 35.367 85.923 1.00 41.40 223 VAL A C 1
ATOM 1331 O O . VAL A 1 191 ? 27.458 35.640 87.039 1.00 42.32 223 VAL A O 1
ATOM 1335 N N . ALA A 1 192 ? 26.418 36.258 85.143 1.00 42.08 224 ALA A N 1
ATOM 1336 C CA . ALA A 1 192 ? 26.234 37.635 85.573 1.00 41.63 224 ALA A CA 1
ATOM 1337 C C . ALA A 1 192 ? 25.121 38.332 84.808 1.00 41.45 224 ALA A C 1
ATOM 1338 O O . ALA A 1 192 ? 24.728 37.894 83.730 1.00 40.10 224 ALA A O 1
ATOM 1340 N N . ASP A 1 193 ? 24.632 39.426 85.390 1.00 42.88 225 ASP A N 1
ATOM 1341 C CA . ASP A 1 193 ? 23.559 40.237 84.817 1.00 43.11 225 ASP A CA 1
ATOM 1342 C C . ASP A 1 193 ? 24.087 41.103 83.691 1.00 42.16 225 ASP A C 1
ATOM 1343 O O . ASP A 1 193 ? 24.842 42.038 83.936 1.00 39.78 225 ASP A O 1
ATOM 1348 N N . PHE A 1 194 ? 23.682 40.808 82.464 1.00 42.25 226 PHE A N 1
ATOM 1349 C CA . PHE A 1 194 ? 24.136 41.594 81.336 1.00 45.22 226 PHE A CA 1
ATOM 1350 C C . PHE A 1 194 ? 24.055 43.098 81.636 1.00 47.82 226 PHE A C 1
ATOM 1351 O O . PHE A 1 194 ? 25.013 43.845 81.406 1.00 47.31 226 PHE A O 1
ATOM 1359 N N . ARG A 1 195 ? 22.908 43.533 82.159 1.00 50.07 227 ARG A N 1
ATOM 1360 C CA . ARG A 1 195 ? 22.682 44.941 82.493 1.00 50.76 227 ARG A CA 1
ATOM 1361 C C . ARG A 1 195 ? 23.734 45.506 83.445 1.00 52.00 227 ARG A C 1
ATOM 1362 O O . ARG A 1 195 ? 24.002 46.705 83.450 1.00 53.46 227 ARG A O 1
ATOM 1370 N N . LYS A 1 196 ? 24.340 44.648 84.250 1.00 53.98 228 LYS A N 1
ATOM 1371 C CA . LYS A 1 196 ? 25.352 45.117 85.176 1.00 56.62 228 LYS A CA 1
ATOM 1372 C C . LYS A 1 196 ? 26.714 45.215 84.499 1.00 57.03 228 LYS A C 1
ATOM 1373 O O . LYS A 1 196 ? 27.579 45.952 84.962 1.00 56.13 228 LYS A O 1
ATOM 1379 N N . ILE A 1 197 ? 26.917 44.461 83.423 1.00 58.27 229 ILE A N 1
ATOM 1380 C CA . ILE A 1 197 ? 28.181 44.534 82.701 1.00 61.48 229 ILE A CA 1
ATOM 1381 C C . ILE A 1 197 ? 28.016 45.760 81.834 1.00 65.29 229 ILE A C 1
ATOM 1382 O O . ILE A 1 197 ? 28.876 46.636 81.775 1.00 67.40 229 ILE A O 1
ATOM 1387 N N . ASP A 1 198 ? 26.866 45.815 81.179 1.00 69.09 230 ASP A N 1
ATOM 1388 C CA . ASP A 1 198 ? 26.531 46.901 80.274 1.00 72.86 230 ASP A CA 1
ATOM 1389 C C . ASP A 1 198 ? 26.279 48.274 80.897 1.00 76.16 230 ASP A C 1
ATOM 1390 O O . ASP A 1 198 ? 25.131 48.732 80.951 1.00 76.26 230 ASP A O 1
ATOM 1395 N N . THR A 1 199 ? 27.336 48.864 81.432 1.00 79.29 231 THR A N 1
ATOM 1396 C CA . THR A 1 199 ? 27.140 50.258 81.856 1.00 83.41 231 THR A CA 1
ATOM 1397 C C . THR A 1 199 ? 26.993 51.160 80.628 1.00 85.67 231 THR A C 1
ATOM 1398 O O . THR A 1 199 ? 27.466 50.630 79.572 1.00 87.51 231 THR A O 1
ATOM 1402 N N . ASN A 1 200 ? 26.722 51.910 80.123 1.00 87.09 232 ASN A N 1
ATOM 1403 C CA . ASN A 1 200 ? 26.074 53.061 79.479 1.00 87.81 232 ASN A CA 1
ATOM 1404 C C . ASN A 1 200 ? 24.631 52.708 79.106 1.00 86.56 232 ASN A C 1
ATOM 1405 O O . ASN A 1 200 ? 23.821 53.589 78.760 1.00 87.44 232 ASN A O 1
ATOM 1410 N N . SER A 1 201 ? 24.357 51.415 79.196 1.00 84.39 233 SER A N 1
ATOM 1411 C CA . SER A 1 201 ? 23.030 50.855 78.904 1.00 82.81 233 SER A CA 1
ATOM 1412 C C . SER A 1 201 ? 22.815 50.781 77.390 1.00 80.76 233 SER A C 1
ATOM 1413 O O . SER A 1 201 ? 21.671 50.908 76.897 1.00 80.94 233 SER A O 1
ATOM 1416 N N . ASN A 1 202 ? 23.925 50.464 76.561 1.00 78.94 234 ASN A N 1
ATOM 1417 C CA . ASN A 1 202 ? 23.772 50.460 75.112 1.00 76.10 234 ASN A CA 1
ATOM 1418 C C . ASN A 1 202 ? 23.185 49.152 74.602 1.00 73.86 234 ASN A C 1
ATOM 1419 O O . ASN A 1 202 ? 22.725 49.076 73.467 1.00 74.44 234 ASN A O 1
ATOM 1424 N N . GLY A 1 203 ? 23.212 48.111 75.424 1.00 71.27 235 GLY A N 1
ATOM 1425 C CA . GLY A 1 203 ? 22.659 46.845 74.977 1.00 67.64 235 GLY A CA 1
ATOM 1426 C C . GLY A 1 203 ? 23.646 46.000 74.196 1.00 65.59 235 GLY A C 1
ATOM 1427 O O . GLY A 1 203 ? 23.274 45.005 73.567 1.00 64.33 235 GLY A O 1
ATOM 1428 N N . THR A 1 204 ? 24.908 46.414 74.223 1.00 63.33 236 THR A N 1
ATOM 1429 C CA . THR A 1 204 ? 25.979 45.688 73.557 1.00 63.13 236 THR A CA 1
ATOM 1430 C C . THR A 1 204 ? 27.264 46.044 74.271 1.00 63.64 236 THR A C 1
ATOM 1431 O O . THR A 1 204 ? 27.637 47.214 74.343 1.00 63.84 236 THR A O 1
ATOM 1435 N N . LEU A 1 205 ? 27.928 45.032 74.819 1.00 63.92 237 LEU A N 1
ATOM 1436 C CA . LEU A 1 205 ? 29.174 45.246 75.534 1.00 63.26 237 LEU A CA 1
ATOM 1437 C C . LEU A 1 205 ? 30.235 45.559 74.491 1.00 63.29 237 LEU A C 1
ATOM 1438 O O . LEU A 1 205 ? 30.082 45.200 73.315 1.00 63.21 237 LEU A O 1
ATOM 1443 N N . SER A 1 206 ? 31.300 46.225 74.927 1.00 61.53 238 SER A N 1
ATOM 1444 C CA . SER A 1 206 ? 32.414 46.588 74.057 1.00 60.47 238 SER A CA 1
ATOM 1445 C C . SER A 1 206 ? 33.662 45.784 74.445 1.00 60.11 238 SER A C 1
ATOM 1446 O O . SER A 1 206 ? 33.718 45.204 75.531 1.00 58.65 238 SER A O 1
ATOM 1449 N N . ARG A 1 207 ? 34.657 45.744 73.562 1.00 59.14 239 ARG A N 1
ATOM 1450 C CA . ARG A 1 207 ? 35.886 45.026 73.872 1.00 59.49 239 ARG A CA 1
ATOM 1451 C C . ARG A 1 207 ? 36.329 45.451 75.257 1.00 59.26 239 ARG A C 1
ATOM 1452 O O . ARG A 1 207 ? 36.559 44.621 76.128 1.00 59.89 239 ARG A O 1
ATOM 1460 N N . LYS A 1 208 ? 36.443 46.753 75.462 1.00 60.38 240 LYS A N 1
ATOM 1461 C CA . LYS A 1 208 ? 36.872 47.253 76.757 1.00 62.75 240 LYS A CA 1
ATOM 1462 C C . LYS A 1 208 ? 36.076 46.581 77.867 1.00 63.59 240 LYS A C 1
ATOM 1463 O O . LYS A 1 208 ? 36.650 45.951 78.755 1.00 64.23 240 LYS A O 1
ATOM 1465 N N . GLU A 1 209 ? 34.753 46.708 77.802 1.00 64.00 241 GLU A N 1
ATOM 1466 C CA . GLU A 1 209 ? 33.870 46.129 78.812 1.00 64.78 241 GLU A CA 1
ATOM 1467 C C . GLU A 1 209 ? 34.036 44.618 78.906 1.00 62.87 241 GLU A C 1
ATOM 1468 O O . GLU A 1 209 ? 34.102 44.064 80.004 1.00 62.70 241 GLU A O 1
ATOM 1474 N N . PHE A 1 210 ? 34.093 43.964 77.748 1.00 59.73 242 PHE A N 1
ATOM 1475 C CA . PHE A 1 210 ? 34.275 42.516 77.660 1.00 55.95 242 PHE A CA 1
ATOM 1476 C C . PHE A 1 210 ? 35.510 42.129 78.469 1.00 53.59 242 PHE A C 1
ATOM 1477 O O . PHE A 1 210 ? 35.420 41.381 79.438 1.00 53.34 242 PHE A O 1
ATOM 1485 N N . ARG A 1 211 ? 36.665 42.642 78.063 1.00 50.84 243 ARG A N 1
ATOM 1486 C CA . ARG A 1 211 ? 37.909 42.352 78.759 1.00 50.82 243 ARG A CA 1
ATOM 1487 C C . ARG A 1 211 ? 37.764 42.504 80.267 1.00 50.86 243 ARG A C 1
ATOM 1488 O O . ARG A 1 211 ? 38.068 41.582 81.022 1.00 48.85 243 ARG A O 1
ATOM 1496 N N . GLU A 1 212 ? 37.309 43.681 80.692 1.00 53.39 244 GLU A N 1
ATOM 1497 C CA . GLU A 1 212 ? 37.121 43.997 82.109 1.00 55.91 244 GLU A CA 1
ATOM 1498 C C . GLU A 1 212 ? 36.402 42.892 82.859 1.00 54.47 244 GLU A C 1
ATOM 1499 O O . GLU A 1 212 ? 36.895 42.386 83.868 1.00 53.16 244 GLU A O 1
ATOM 1505 N N . HIS A 1 213 ? 35.227 42.530 82.351 1.00 53.00 245 HIS A N 1
ATOM 1506 C CA . HIS A 1 213 ? 34.397 41.495 82.953 1.00 49.40 245 HIS A CA 1
ATOM 1507 C C . HIS A 1 213 ? 35.088 40.141 83.018 1.00 50.11 245 HIS A C 1
ATOM 1508 O O . HIS A 1 213 ? 35.116 39.501 84.071 1.00 50.24 245 HIS A O 1
ATOM 1515 N N . PHE A 1 214 ? 35.651 39.709 81.895 1.00 49.78 246 PHE A N 1
ATOM 1516 C CA . PHE A 1 214 ? 36.302 38.417 81.852 1.00 49.23 246 PHE A CA 1
ATOM 1517 C C . PHE A 1 214 ? 37.657 38.325 82.530 1.00 47.41 246 PHE A C 1
ATOM 1518 O O . PHE A 1 214 ? 38.285 37.273 82.540 1.00 49.66 246 PHE A O 1
ATOM 1526 N N . VAL A 1 215 ? 38.113 39.422 83.107 1.00 45.31 247 VAL A N 1
ATOM 1527 C CA . VAL A 1 215 ? 39.359 39.371 83.841 1.00 44.25 247 VAL A CA 1
ATOM 1528 C C . VAL A 1 215 ? 38.892 38.932 85.223 1.00 45.80 247 VAL A C 1
ATOM 1529 O O . VAL A 1 215 ? 39.524 38.111 85.884 1.00 48.64 247 VAL A O 1
ATOM 1533 N N . ARG A 1 216 ? 37.758 39.476 85.649 1.00 45.75 248 ARG A N 1
ATOM 1534 C CA . ARG A 1 216 ? 37.195 39.134 86.945 1.00 45.68 248 ARG A CA 1
ATOM 1535 C C . ARG A 1 216 ? 36.909 37.639 87.047 1.00 46.01 248 ARG A C 1
ATOM 1536 O O . ARG A 1 216 ? 37.098 37.050 88.103 1.00 47.61 248 ARG A O 1
ATOM 1538 N N . LEU A 1 217 ? 36.458 37.026 85.953 1.00 45.35 249 LEU A N 1
ATOM 1539 C CA . LEU A 1 217 ? 36.155 35.600 85.954 1.00 44.77 249 LEU A CA 1
ATOM 1540 C C . LEU A 1 217 ? 37.395 34.730 85.806 1.00 46.27 249 LEU A C 1
ATOM 1541 O O . LEU A 1 217 ? 37.303 33.504 85.847 1.00 49.71 249 LEU A O 1
ATOM 1546 N N . GLY A 1 218 ? 38.555 35.349 85.618 1.00 45.72 250 GLY A N 1
ATOM 1547 C CA . GLY A 1 218 ? 39.771 34.565 85.505 1.00 45.94 250 GLY A CA 1
ATOM 1548 C C . GLY A 1 218 ? 40.508 34.570 84.176 1.00 46.87 250 GLY A C 1
ATOM 1549 O O . GLY A 1 218 ? 41.638 34.082 84.095 1.00 49.48 250 GLY A O 1
ATOM 1550 N N . PHE A 1 219 ? 39.890 35.093 83.126 1.00 43.95 251 PHE A N 1
ATOM 1551 C CA . PHE A 1 219 ? 40.561 35.133 81.845 1.00 42.56 251 PHE A CA 1
ATOM 1552 C C . PHE A 1 219 ? 41.393 36.395 81.767 1.00 45.59 251 PHE A C 1
ATOM 1553 O O . PHE A 1 219 ? 40.936 37.431 81.296 1.00 48.61 251 PHE A O 1
ATOM 1561 N N . ASP A 1 220 ? 42.628 36.294 82.235 1.00 48.04 252 ASP A N 1
ATOM 1562 C CA . ASP A 1 220 ? 43.540 37.423 82.265 1.00 51.44 252 ASP A CA 1
ATOM 1563 C C . ASP A 1 220 ? 44.461 37.516 81.047 1.00 53.00 252 ASP A C 1
ATOM 1564 O O . ASP A 1 220 ? 45.315 38.396 80.977 1.00 53.52 252 ASP A O 1
ATOM 1569 N N . LYS A 1 221 ? 44.293 36.610 80.091 1.00 54.03 253 LYS A N 1
ATOM 1570 C CA . LYS A 1 221 ? 45.127 36.615 78.897 1.00 54.45 253 LYS A CA 1
ATOM 1571 C C . LYS A 1 221 ? 44.425 37.185 77.663 1.00 53.12 253 LYS A C 1
ATOM 1572 O O . LYS A 1 221 ? 43.390 36.671 77.238 1.00 52.34 253 LYS A O 1
ATOM 1578 N N . LYS A 1 222 ? 45.004 38.244 77.093 1.00 51.05 254 LYS A N 1
ATOM 1579 C CA . LYS A 1 222 ? 44.467 38.885 75.894 1.00 49.48 254 LYS A CA 1
ATOM 1580 C C . LYS A 1 222 ? 44.150 37.812 74.875 1.00 47.36 254 LYS A C 1
ATOM 1581 O O . LYS A 1 222 ? 43.040 37.713 74.366 1.00 47.48 254 LYS A O 1
ATOM 1587 N N . SER A 1 223 ? 45.171 37.023 74.580 1.00 46.38 255 SER A N 1
ATOM 1588 C CA . SER A 1 223 ? 45.096 35.920 73.644 1.00 44.84 255 SER A CA 1
ATOM 1589 C C . SER A 1 223 ? 43.841 35.077 73.798 1.00 44.84 255 SER A C 1
ATOM 1590 O O . SER A 1 223 ? 43.191 34.736 72.813 1.00 46.01 255 SER A O 1
ATOM 1593 N N . VAL A 1 224 ? 43.512 34.719 75.034 1.00 44.79 256 VAL A N 1
ATOM 1594 C CA . VAL A 1 224 ? 42.328 33.911 75.294 1.00 44.86 256 VAL A CA 1
ATOM 1595 C C . VAL A 1 224 ? 41.088 34.794 75.238 1.00 44.68 256 VAL A C 1
ATOM 1596 O O . VAL A 1 224 ? 40.038 34.391 74.735 1.00 45.59 256 VAL A O 1
ATOM 1600 N N . GLN A 1 225 ? 41.219 35.999 75.782 1.00 42.45 257 GLN A N 1
ATOM 1601 C CA . GLN A 1 225 ? 40.138 36.956 75.780 1.00 40.71 257 GLN A CA 1
ATOM 1602 C C . GLN A 1 225 ? 39.673 37.157 74.350 1.00 40.85 257 GLN A C 1
ATOM 1603 O O . GLN A 1 225 ? 38.486 37.061 74.061 1.00 42.74 257 GLN A O 1
ATOM 1609 N N . ASP A 1 226 ? 40.614 37.423 73.453 1.00 41.09 258 ASP A N 1
ATOM 1610 C CA . ASP A 1 226 ? 40.302 37.611 72.038 1.00 42.61 258 ASP A CA 1
ATOM 1611 C C . ASP A 1 226 ? 39.619 36.380 71.471 1.00 42.67 258 ASP A C 1
ATOM 1612 O O . ASP A 1 226 ? 38.715 36.475 70.642 1.00 42.40 258 ASP A O 1
ATOM 1617 N N . ALA A 1 227 ? 40.068 35.221 71.926 1.00 43.05 259 ALA A N 1
ATOM 1618 C CA . ALA A 1 227 ? 39.526 33.965 71.459 1.00 42.70 259 ALA A CA 1
ATOM 1619 C C . ALA A 1 227 ? 38.060 33.906 71.793 1.00 42.66 259 ALA A C 1
ATOM 1620 O O . ALA A 1 227 ? 37.250 33.500 70.967 1.00 43.55 259 ALA A O 1
ATOM 1622 N N . LEU A 1 228 ? 37.722 34.321 73.008 1.00 41.84 260 LEU A N 1
ATOM 1623 C CA . LEU A 1 228 ? 36.336 34.318 73.459 1.00 42.15 260 LEU A CA 1
ATOM 1624 C C . LEU A 1 228 ? 35.493 35.302 72.663 1.00 42.89 260 LEU A C 1
ATOM 1625 O O . LEU A 1 228 ? 34.448 34.948 72.107 1.00 40.62 260 LEU A O 1
ATOM 1630 N N . PHE A 1 229 ? 35.970 36.542 72.613 1.00 44.65 261 PHE A N 1
ATOM 1631 C CA . PHE A 1 229 ? 35.294 37.611 71.896 1.00 46.20 261 PHE A CA 1
ATOM 1632 C C . PHE A 1 229 ? 34.979 37.147 70.482 1.00 48.52 261 PHE A C 1
ATOM 1633 O O . PHE A 1 229 ? 33.871 37.344 69.975 1.00 49.21 261 PHE A O 1
ATOM 1641 N N . ARG A 1 230 ? 35.979 36.533 69.855 1.00 49.28 262 ARG A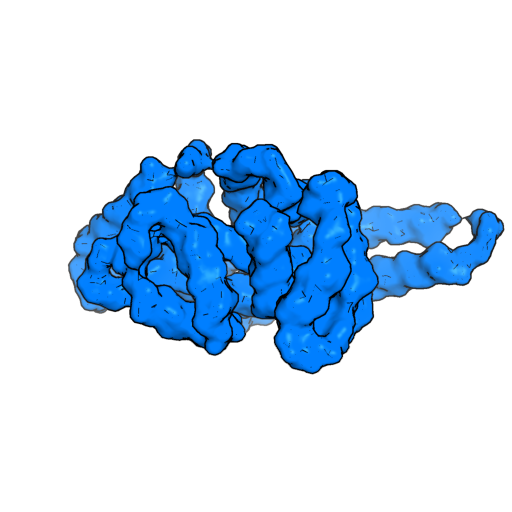 N 1
ATOM 1642 C CA . ARG A 1 230 ? 35.860 36.028 68.500 1.00 48.41 262 ARG A CA 1
ATOM 1643 C C . ARG A 1 230 ? 34.735 35.025 68.444 1.00 48.96 262 ARG A C 1
ATOM 1644 O O . ARG A 1 230 ? 33.987 34.968 67.476 1.00 49.98 262 ARG A O 1
ATOM 1652 N N . TYR A 1 231 ? 34.616 34.230 69.499 1.00 49.68 263 TYR A N 1
ATOM 1653 C CA . TYR A 1 231 ? 33.596 33.195 69.559 1.00 51.24 263 TYR A CA 1
ATOM 1654 C C . TYR A 1 231 ? 32.187 33.742 69.750 1.00 52.70 263 TYR A C 1
ATOM 1655 O O . TYR A 1 231 ? 31.245 33.281 69.112 1.00 53.18 263 TYR A O 1
ATOM 1664 N N . ALA A 1 232 ? 32.041 34.730 70.622 1.00 54.85 264 ALA A N 1
ATOM 1665 C CA . ALA A 1 232 ? 30.734 35.310 70.886 1.00 57.25 264 ALA A CA 1
ATOM 1666 C C . ALA A 1 232 ? 30.168 36.138 69.737 1.00 59.68 264 ALA A C 1
ATOM 1667 O O . ALA A 1 232 ? 28.994 36.002 69.394 1.00 60.28 264 ALA A O 1
ATOM 1669 N N . ASP A 1 233 ? 30.991 36.984 69.132 1.00 62.98 265 ASP A N 1
ATOM 1670 C CA . ASP A 1 233 ? 30.501 37.838 68.060 1.00 68.80 265 ASP A CA 1
ATOM 1671 C C . ASP A 1 233 ? 30.279 37.211 66.696 1.00 70.80 265 ASP A C 1
ATOM 1672 O O . ASP A 1 233 ? 31.011 37.498 65.749 1.00 68.99 265 ASP A O 1
ATOM 1677 N N . GLU A 1 234 ? 29.244 36.384 66.596 1.00 74.40 266 GLU A N 1
ATOM 1678 C CA . GLU A 1 234 ? 28.904 35.726 65.344 1.00 78.17 266 GLU A CA 1
ATOM 1679 C C . GLU A 1 234 ? 28.510 36.746 64.278 1.00 81.31 266 GLU A C 1
ATOM 1680 O O . GLU A 1 234 ? 28.673 36.496 63.086 1.00 83.90 266 GLU A O 1
ATOM 1682 N N . ASP A 1 235 ? 27.994 37.894 64.706 1.00 82.60 267 ASP A N 1
ATOM 1683 C CA . ASP A 1 235 ? 27.575 38.931 63.769 1.00 82.87 267 ASP A CA 1
ATOM 1684 C C . ASP A 1 235 ? 28.770 39.683 63.174 1.00 82.22 267 ASP A C 1
ATOM 1685 O O . ASP A 1 235 ? 28.597 40.603 62.376 1.00 83.16 267 ASP A O 1
ATOM 1690 N N . GLU A 1 236 ? 29.977 39.302 63.576 1.00 80.22 268 GLU A N 1
ATOM 1691 C CA . GLU A 1 236 ? 31.187 39.944 63.075 1.00 79.07 268 GLU A CA 1
ATOM 1692 C C . GLU A 1 236 ? 31.134 41.474 63.086 1.00 76.86 268 GLU A C 1
ATOM 1693 O O . GLU A 1 236 ? 31.372 42.109 62.064 1.00 76.34 268 GLU A O 1
ATOM 1699 N N . SER A 1 237 ? 30.830 42.066 64.237 1.00 75.96 269 SER A N 1
ATOM 1700 C CA . SER A 1 237 ? 30.761 43.521 64.352 1.00 75.28 269 SER A CA 1
ATOM 1701 C C . SER A 1 237 ? 31.640 44.058 65.471 1.00 75.14 269 SER A C 1
ATOM 1702 O O . SER A 1 237 ? 31.506 45.212 65.868 1.00 74.81 269 SER A O 1
ATOM 1704 N N . ASP A 1 238 ? 32.535 43.222 65.981 1.00 75.80 270 ASP A N 1
ATOM 1705 C CA . ASP A 1 238 ? 33.422 43.630 67.064 1.00 75.79 270 ASP A CA 1
ATOM 1706 C C . ASP A 1 238 ? 32.640 44.250 68.234 1.00 73.05 270 ASP A C 1
ATOM 1707 O O . ASP A 1 238 ? 33.084 45.216 68.859 1.00 70.41 270 ASP A O 1
ATOM 1712 N N . ASP A 1 239 ? 31.474 43.678 68.520 1.00 70.71 271 ASP A N 1
ATOM 1713 C CA . ASP A 1 239 ? 30.626 44.142 69.614 1.00 68.24 271 ASP A CA 1
ATOM 1714 C C . ASP A 1 239 ? 29.787 42.969 70.117 1.00 65.78 271 ASP A C 1
ATOM 1715 O O . ASP A 1 239 ? 29.249 42.184 69.320 1.00 64.11 271 ASP A O 1
ATOM 1720 N N . VAL A 1 240 ? 29.680 42.851 71.438 1.00 62.96 272 VAL A N 1
ATOM 1721 C CA . VAL A 1 240 ? 28.923 41.759 72.037 1.00 61.10 272 VAL A CA 1
ATOM 1722 C C . VAL A 1 240 ? 27.544 42.197 72.524 1.00 60.41 272 VAL A C 1
ATOM 1723 O O . VAL A 1 240 ? 27.424 43.090 73.363 1.00 59.99 272 VAL A O 1
ATOM 1727 N N . GLY A 1 241 ? 26.506 41.560 71.991 1.00 59.22 273 GLY A N 1
ATOM 1728 C CA . GLY A 1 241 ? 25.149 41.890 72.387 1.00 59.61 273 GLY A CA 1
ATOM 1729 C C . GLY A 1 241 ? 24.537 40.810 73.262 1.00 59.02 273 GLY A C 1
ATOM 1730 O O . GLY A 1 241 ? 24.858 39.631 73.105 1.00 60.12 273 GLY A O 1
ATOM 1731 N N . PHE A 1 242 ? 23.661 41.203 74.183 1.00 56.22 274 PHE A N 1
ATOM 1732 C CA . PHE A 1 242 ? 23.028 40.239 75.072 1.00 54.39 274 PHE A CA 1
ATOM 1733 C C . PHE A 1 242 ? 22.964 38.835 74.449 1.00 53.98 274 PHE A C 1
ATOM 1734 O O . PHE A 1 242 ? 23.514 37.882 74.999 1.00 54.92 274 PHE A O 1
ATOM 1742 N N . SER A 1 243 ? 22.319 38.706 73.295 1.00 52.53 275 SER A N 1
ATOM 1743 C CA . SER A 1 243 ? 22.199 37.396 72.663 1.00 52.37 275 SER A CA 1
ATOM 1744 C C . SER A 1 243 ? 23.517 36.639 72.520 1.00 51.22 275 SER A C 1
ATOM 1745 O O . SER A 1 243 ? 23.607 35.481 72.909 1.00 50.88 275 SER A O 1
ATOM 1748 N N . GLU A 1 244 ? 24.533 37.283 71.955 1.00 51.35 276 GLU A N 1
ATOM 1749 C CA . GLU A 1 244 ? 25.834 36.640 71.772 1.00 51.84 276 GLU A CA 1
ATOM 1750 C C . GLU A 1 244 ? 26.462 36.372 73.141 1.00 50.63 276 GLU A C 1
ATOM 1751 O O . GLU A 1 244 ? 27.169 35.382 73.346 1.00 51.24 276 GLU A O 1
ATOM 1757 N N . TYR A 1 245 ? 26.185 37.264 74.080 1.00 47.21 277 TYR A N 1
ATOM 1758 C CA . TYR A 1 245 ? 26.679 37.128 75.434 1.00 43.57 277 TYR A CA 1
ATOM 1759 C C . TYR A 1 245 ? 26.152 35.812 76.016 1.00 44.71 277 TYR A C 1
ATOM 1760 O O . TYR A 1 245 ? 26.896 35.009 76.576 1.00 45.34 277 TYR A O 1
ATOM 1769 N N . VAL A 1 246 ? 24.856 35.592 75.864 1.00 47.06 278 VAL A N 1
ATOM 1770 C CA . VAL A 1 246 ? 24.205 34.391 76.374 1.00 48.88 278 VAL A CA 1
ATOM 1771 C C . VAL A 1 246 ? 24.788 33.121 75.772 1.00 50.59 278 VAL A C 1
ATOM 1772 O O . VAL A 1 246 ? 24.864 32.085 76.430 1.00 51.12 278 VAL A O 1
ATOM 1776 N N . HIS A 1 247 ? 25.194 33.213 74.513 1.00 52.09 279 HIS A N 1
ATOM 1777 C CA . HIS A 1 247 ? 25.750 32.079 73.805 1.00 52.65 279 HIS A CA 1
ATOM 1778 C C . HIS A 1 247 ? 27.123 31.739 74.353 1.00 50.86 279 HIS A C 1
ATOM 1779 O O . HIS A 1 247 ? 27.460 30.567 74.516 1.00 51.22 279 HIS A O 1
ATOM 1786 N N . LEU A 1 248 ? 27.921 32.764 74.632 1.00 48.22 280 LEU A N 1
ATOM 1787 C CA . LEU A 1 248 ? 29.256 32.550 75.173 1.00 44.68 280 LEU A CA 1
ATOM 1788 C C . LEU A 1 248 ? 29.148 32.019 76.594 1.00 44.40 280 LEU A C 1
ATOM 1789 O O . LEU A 1 248 ? 29.863 31.095 76.973 1.00 44.55 280 LEU A O 1
ATOM 1794 N N . GLY A 1 249 ? 28.242 32.602 77.372 1.00 42.96 281 GLY A N 1
ATOM 1795 C CA . GLY A 1 249 ? 28.057 32.179 78.749 1.00 41.51 281 GLY A CA 1
ATOM 1796 C C . GLY A 1 249 ? 27.577 30.750 78.927 1.00 40.96 281 GLY A C 1
ATOM 1797 O O . GLY A 1 249 ? 27.935 30.105 79.906 1.00 40.56 281 GLY A O 1
ATOM 1798 N N . LEU A 1 250 ? 26.751 30.252 78.010 1.00 40.26 282 LEU A N 1
ATOM 1799 C CA . LEU A 1 250 ? 26.271 28.876 78.115 1.00 41.40 282 LEU A CA 1
ATOM 1800 C C . LEU A 1 250 ? 27.394 27.944 77.701 1.00 42.91 282 LEU A C 1
ATOM 1801 O O . LEU A 1 250 ? 27.429 26.783 78.091 1.00 44.12 282 LEU A O 1
ATOM 1806 N N . CYS A 1 251 ? 28.310 28.465 76.893 1.00 43.96 283 CYS A N 1
ATOM 1807 C CA . CYS A 1 251 ? 29.438 27.684 76.423 1.00 42.05 283 CYS A CA 1
ATOM 1808 C C . CYS A 1 251 ? 30.410 27.512 77.569 1.00 41.43 283 CYS A C 1
ATOM 1809 O O . CYS A 1 251 ? 30.945 26.427 77.765 1.00 45.57 283 CYS A O 1
ATOM 1812 N N . LEU A 1 252 ? 30.624 28.575 78.335 1.00 37.66 284 LEU A N 1
ATOM 1813 C CA . LEU A 1 252 ? 31.545 28.525 79.461 1.00 37.33 284 LEU A CA 1
ATOM 1814 C C . LEU A 1 252 ? 31.047 27.646 80.607 1.00 38.08 284 LEU A C 1
ATOM 1815 O O . LEU A 1 252 ? 31.846 27.058 81.332 1.00 38.74 284 LEU A O 1
ATOM 1820 N N . LEU A 1 253 ? 29.733 27.555 80.779 1.00 37.90 285 LEU A N 1
ATOM 1821 C CA . LEU A 1 253 ? 29.181 26.734 81.847 1.00 36.13 285 LEU A CA 1
ATOM 1822 C C . LEU A 1 253 ? 29.395 25.261 81.526 1.00 36.80 285 LEU A C 1
ATOM 1823 O O . LEU A 1 253 ? 29.653 24.458 82.426 1.00 36.39 285 LEU A O 1
ATOM 1828 N N . VAL A 1 254 ? 29.299 24.916 80.241 1.00 35.93 286 VAL A N 1
ATOM 1829 C CA . VAL A 1 254 ? 29.496 23.540 79.787 1.00 34.53 286 VAL A CA 1
ATOM 1830 C C . VAL A 1 254 ? 30.949 23.121 79.949 1.00 34.23 286 VAL A C 1
ATOM 1831 O O . VAL A 1 254 ? 31.234 22.073 80.524 1.00 34.49 286 VAL A O 1
ATOM 1835 N N . LEU A 1 255 ? 31.870 23.935 79.443 1.00 33.33 287 LEU A N 1
ATOM 1836 C CA . LEU A 1 255 ? 33.281 23.603 79.555 1.00 34.23 287 LEU A CA 1
ATOM 1837 C C . LEU A 1 255 ? 33.739 23.542 81.010 1.00 35.93 287 LEU A C 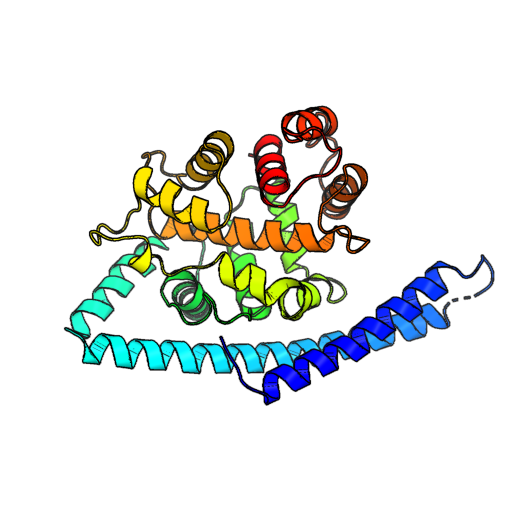1
ATOM 1838 O O . LEU A 1 255 ? 34.623 22.761 81.349 1.00 38.42 287 LEU A O 1
ATOM 1843 N N . ARG A 1 256 ? 33.141 24.349 81.878 1.00 35.49 288 ARG A N 1
ATOM 1844 C CA . ARG A 1 256 ? 33.529 24.330 83.284 1.00 34.51 288 ARG A CA 1
ATOM 1845 C C . ARG A 1 256 ? 32.978 23.076 83.942 1.00 31.39 288 ARG A C 1
ATOM 1846 O O . ARG A 1 256 ? 33.533 22.563 84.905 1.00 25.94 288 ARG A O 1
ATOM 1854 N N . ILE A 1 257 ? 31.862 22.598 83.417 1.00 31.55 289 ILE A N 1
ATOM 1855 C CA . ILE A 1 257 ? 31.243 21.407 83.952 1.00 32.96 289 ILE A CA 1
ATOM 1856 C C . ILE A 1 257 ? 32.044 20.206 83.486 1.00 35.40 289 ILE A C 1
ATOM 1857 O O . ILE A 1 257 ? 32.335 19.306 84.277 1.00 37.01 289 ILE A O 1
ATOM 1862 N N . LEU A 1 258 ? 32.427 20.197 82.211 1.00 36.35 290 LEU A N 1
ATOM 1863 C CA . LEU A 1 258 ? 33.225 19.094 81.689 1.00 36.38 290 LEU A CA 1
ATOM 1864 C C . LEU A 1 258 ? 34.604 19.102 82.354 1.00 34.73 290 LEU A C 1
ATOM 1865 O O . LEU A 1 258 ? 35.144 18.059 82.710 1.00 34.00 290 LEU A O 1
ATOM 1870 N N . TYR A 1 259 ? 35.162 20.282 82.557 1.00 33.39 291 TYR A N 1
ATOM 1871 C CA . TYR A 1 259 ? 36.466 20.363 83.191 1.00 34.99 291 TYR A CA 1
ATOM 1872 C C . TYR A 1 259 ? 36.487 19.536 84.454 1.00 35.51 291 TYR A C 1
ATOM 1873 O O . TYR A 1 259 ? 37.377 18.734 84.653 1.00 35.55 291 TYR A O 1
ATOM 1882 N N . ALA A 1 260 ? 35.493 19.743 85.309 1.00 39.15 292 ALA A N 1
ATOM 1883 C CA . ALA A 1 260 ? 35.396 19.021 86.576 1.00 40.14 292 ALA A CA 1
ATOM 1884 C C . ALA A 1 260 ? 34.963 17.573 86.359 1.00 40.56 292 ALA A C 1
ATOM 1885 O O . ALA A 1 260 ? 35.151 16.713 87.227 1.00 36.75 292 ALA A O 1
ATOM 1887 N N . PHE A 1 261 ? 34.376 17.317 85.198 1.00 41.80 293 PHE A N 1
ATOM 1888 C CA . PHE A 1 261 ? 33.932 15.982 84.861 1.00 46.78 293 PHE A CA 1
ATOM 1889 C C . PHE A 1 261 ? 35.140 15.118 84.564 1.00 49.17 293 PHE A C 1
ATOM 1890 O O . PHE A 1 261 ? 35.046 13.902 84.589 1.00 51.48 293 PHE A O 1
ATOM 1898 N N . ALA A 1 262 ? 36.279 15.745 84.294 1.00 52.09 294 ALA A N 1
ATOM 1899 C CA . ALA A 1 262 ? 37.488 15.005 83.952 1.00 54.71 294 ALA A CA 1
ATOM 1900 C C . ALA A 1 262 ? 38.563 14.986 85.013 1.00 57.65 294 ALA A C 1
ATOM 1901 O O . ALA A 1 262 ? 39.660 14.514 84.763 1.00 58.82 294 ALA A O 1
ATOM 1903 N N . ASP A 1 263 ? 38.266 15.485 86.197 1.00 62.45 295 ASP A N 1
ATOM 1904 C CA . ASP A 1 263 ? 39.276 15.527 87.239 1.00 66.99 295 ASP A CA 1
ATOM 1905 C C . ASP A 1 263 ? 39.266 14.286 88.121 1.00 69.95 295 ASP A C 1
ATOM 1906 O O . ASP A 1 263 ? 38.934 14.375 89.304 1.00 71.24 295 ASP A O 1
ATOM 1911 N N . PHE A 1 264 ? 39.622 13.136 87.549 1.00 73.19 296 PHE A N 1
ATOM 1912 C CA . PHE A 1 264 ? 39.670 11.869 88.297 1.00 76.27 296 PHE A CA 1
ATOM 1913 C C . PHE A 1 264 ? 40.035 12.126 89.760 1.00 77.48 296 PHE A C 1
ATOM 1914 O O . PHE A 1 264 ? 39.219 11.924 90.665 1.00 78.35 296 PHE A O 1
ATOM 1916 N N . ASP A 1 265 ? 41.267 12.565 89.987 1.00 77.53 297 ASP A N 1
ATOM 1917 C CA . ASP A 1 265 ? 41.707 12.879 91.336 1.00 78.54 297 ASP A CA 1
ATOM 1918 C C . ASP A 1 265 ? 41.218 14.291 91.619 1.00 79.27 297 ASP A C 1
ATOM 1919 O O . ASP A 1 265 ? 40.530 14.890 90.802 1.00 79.34 297 ASP A O 1
ATOM 1921 N N . LYS A 1 266 ? 41.563 14.828 92.776 1.00 80.46 298 LYS A N 1
ATOM 1922 C CA . LYS A 1 266 ? 41.144 16.178 93.096 1.00 81.83 298 LYS A CA 1
ATOM 1923 C C . LYS A 1 266 ? 42.256 17.120 92.668 1.00 82.35 298 LYS A C 1
ATOM 1924 O O . LYS A 1 266 ? 42.306 18.266 93.112 1.00 85.09 298 LYS A O 1
ATOM 1926 N N . SER A 1 267 ? 43.143 16.635 91.801 1.00 81.29 299 SER A N 1
ATOM 1927 C CA . SER A 1 267 ? 44.278 17.434 91.338 1.00 80.06 299 SER A CA 1
ATOM 1928 C C . SER A 1 267 ? 43.948 18.916 91.136 1.00 78.09 299 SER A C 1
ATOM 1929 O O . SER A 1 267 ? 44.806 19.784 91.332 1.00 78.84 299 SER A O 1
ATOM 1932 N N . GLY A 1 268 ? 42.706 19.208 90.763 1.00 74.59 300 GLY A N 1
ATOM 1933 C CA . GLY A 1 268 ? 42.317 20.590 90.567 1.00 72.83 300 GLY A CA 1
ATOM 1934 C C . GLY A 1 268 ? 42.640 21.086 89.175 1.00 70.94 300 GLY A C 1
ATOM 1935 O O . GLY A 1 268 ? 42.033 22.043 88.695 1.00 70.87 300 GLY A O 1
ATOM 1936 N N . GLN A 1 269 ? 43.616 20.446 88.538 1.00 69.43 301 GLN A N 1
ATOM 1937 C CA . GLN A 1 269 ? 44.018 20.796 87.179 1.00 67.61 301 GLN A CA 1
ATOM 1938 C C . GLN A 1 269 ? 44.012 19.544 86.322 1.00 64.52 301 GLN A C 1
ATOM 1939 O O . GLN A 1 269 ? 44.285 18.453 86.803 1.00 63.89 301 GLN A O 1
ATOM 1945 N N . LEU A 1 270 ? 43.677 19.705 85.051 1.00 62.70 302 LEU A N 1
ATOM 1946 C CA . LEU A 1 270 ? 43.603 18.573 84.150 1.00 61.37 302 LEU A CA 1
ATOM 1947 C C . LEU A 1 270 ? 44.931 18.178 83.529 1.00 61.75 302 LEU A C 1
ATOM 1948 O O . LEU A 1 270 ? 45.824 19.003 83.330 1.00 59.91 302 LEU A O 1
ATOM 1953 N N . SER A 1 271 ? 45.038 16.893 83.218 1.00 62.51 303 SER A N 1
ATOM 1954 C CA . SER A 1 271 ? 46.242 16.348 82.623 1.00 63.11 303 SER A CA 1
ATOM 1955 C C . SER A 1 271 ? 45.945 15.936 81.195 1.00 64.30 303 SER A C 1
ATOM 1956 O O . SER A 1 271 ? 44.801 15.625 80.845 1.00 64.64 303 SER A O 1
ATOM 1959 N N . LYS A 1 272 ? 46.994 15.937 80.383 1.00 64.25 304 LYS A N 1
ATOM 1960 C CA . LYS A 1 272 ? 46.909 15.550 78.987 1.00 63.48 304 LYS A CA 1
ATOM 1961 C C . LYS A 1 272 ? 46.059 14.285 78.871 1.00 62.41 304 LYS A C 1
ATOM 1962 O O . LYS A 1 272 ? 45.166 14.189 78.031 1.00 60.30 304 LYS A O 1
ATOM 1968 N N . GLU A 1 273 ? 46.334 13.321 79.741 1.00 63.05 305 GLU A N 1
ATOM 1969 C CA . GLU A 1 273 ? 45.603 12.062 79.736 1.00 65.04 305 GLU A CA 1
ATOM 1970 C C . GLU A 1 273 ? 44.128 12.303 80.029 1.00 63.20 305 GLU A C 1
ATOM 1971 O O . GLU A 1 273 ? 43.246 11.729 79.377 1.00 61.61 305 GLU A O 1
ATOM 1977 N N . GLU A 1 274 ? 43.876 13.158 81.018 1.00 60.61 306 GLU A N 1
ATOM 1978 C CA . GLU A 1 274 ? 42.523 13.502 81.428 1.00 58.46 306 GLU A CA 1
ATOM 1979 C C . GLU A 1 274 ? 41.711 14.193 80.319 1.00 57.13 306 GLU A C 1
ATOM 1980 O O . GLU A 1 274 ? 40.553 13.830 80.080 1.00 54.39 306 GLU A O 1
ATOM 1986 N N . VAL A 1 275 ? 42.296 15.181 79.639 1.00 55.09 307 VAL A N 1
ATOM 1987 C CA . VAL A 1 275 ? 41.553 15.848 78.575 1.00 55.22 307 VAL A CA 1
ATOM 1988 C C . VAL A 1 275 ? 41.262 14.862 77.459 1.00 57.62 307 VAL A C 1
ATOM 1989 O O . VAL A 1 275 ? 40.227 14.950 76.805 1.00 58.03 307 VAL A O 1
ATOM 1993 N N . GLN A 1 276 ? 42.176 13.919 77.245 1.00 60.45 308 GLN A N 1
ATOM 1994 C CA . GLN A 1 276 ? 41.997 12.904 76.207 1.00 62.29 308 GLN A CA 1
ATOM 1995 C C . GLN A 1 276 ? 40.662 12.160 76.375 1.00 61.40 308 GLN A C 1
ATOM 1996 O O . GLN A 1 276 ? 39.817 12.171 75.471 1.00 60.29 308 GLN A O 1
ATOM 2002 N N . LYS A 1 277 ? 40.479 11.521 77.531 1.00 59.42 309 LYS A N 1
ATOM 2003 C CA . LYS A 1 277 ? 39.251 10.773 77.819 1.00 58.47 309 LYS A CA 1
ATOM 2004 C C . LYS A 1 277 ? 37.984 11.546 77.462 1.00 58.17 309 LYS A C 1
ATOM 2005 O O . LYS A 1 277 ? 37.254 11.141 76.563 1.00 58.56 309 LYS A O 1
ATOM 2007 N N . VAL A 1 278 ? 37.729 12.659 78.150 1.00 57.10 310 VAL A N 1
ATOM 2008 C CA . VAL A 1 278 ? 36.538 13.459 77.871 1.00 55.44 310 VAL A CA 1
ATOM 2009 C C . VAL A 1 278 ? 36.265 13.567 76.379 1.00 54.89 310 VA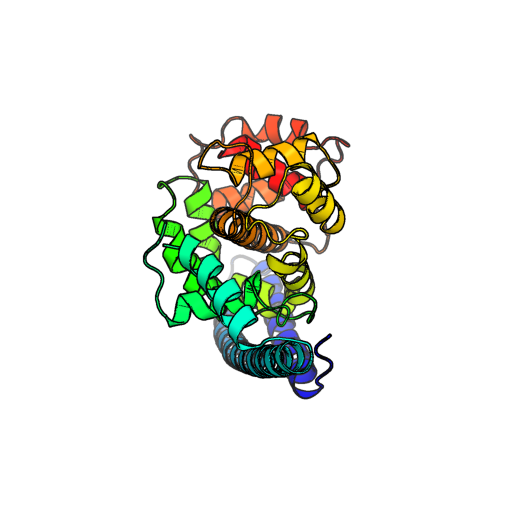L A C 1
ATOM 2010 O O . VAL A 1 278 ? 35.164 13.266 75.921 1.00 53.39 310 VAL A O 1
ATOM 2014 N N . LEU A 1 279 ? 37.267 14.008 75.625 1.00 55.51 311 LEU A N 1
ATOM 2015 C CA . LEU A 1 279 ? 37.118 14.163 74.185 1.00 57.55 311 LEU A CA 1
ATOM 2016 C C . LEU A 1 279 ? 36.718 12.829 73.564 1.00 60.57 311 LEU A C 1
ATOM 2017 O O . LEU A 1 279 ? 35.840 12.773 72.687 1.00 60.30 311 LEU A O 1
ATOM 2022 N N . GLU A 1 280 ? 37.353 11.753 74.019 1.00 62.29 312 GLU A N 1
ATOM 2023 C CA . GLU A 1 280 ? 37.012 10.438 73.507 1.00 65.52 312 GLU A CA 1
ATOM 2024 C C . GLU A 1 280 ? 35.608 10.143 73.998 1.00 66.95 312 GLU A C 1
ATOM 2025 O O . GLU A 1 280 ? 34.681 9.942 73.214 1.00 69.39 312 GLU A O 1
ATOM 2031 N N . ASP A 1 281 ? 35.465 10.147 75.315 1.00 68.11 313 ASP A N 1
ATOM 2032 C CA . ASP A 1 281 ? 34.203 9.884 75.990 1.00 68.23 313 ASP A CA 1
ATOM 2033 C C . ASP A 1 281 ? 33.035 10.624 75.335 1.00 66.58 313 ASP A C 1
ATOM 2034 O O . ASP A 1 281 ? 31.918 10.129 75.286 1.00 64.11 313 ASP A O 1
ATOM 2039 N N . ALA A 1 282 ? 33.311 11.808 74.811 1.00 67.48 314 ALA A N 1
ATOM 2040 C CA . ALA A 1 282 ? 32.291 12.619 74.169 1.00 69.22 314 ALA A CA 1
ATOM 2041 C C . ALA A 1 282 ? 31.912 12.162 72.759 1.00 70.69 314 ALA A C 1
ATOM 2042 O O . ALA A 1 282 ? 31.012 12.736 72.146 1.00 70.24 314 ALA A O 1
ATOM 2044 N N . HIS A 1 283 ? 32.595 11.138 72.248 1.00 73.49 315 HIS A N 1
ATOM 2045 C CA . HIS A 1 283 ? 32.335 10.608 70.903 1.00 76.11 315 HIS A CA 1
ATOM 2046 C C . HIS A 1 283 ? 32.852 11.551 69.824 1.00 76.84 315 HIS A C 1
ATOM 2047 O O . HIS A 1 283 ? 32.154 11.825 68.846 1.00 76.16 315 HIS A O 1
ATOM 2054 N N . ILE A 1 284 ? 34.074 12.048 69.992 1.00 77.77 316 ILE A N 1
ATOM 2055 C CA . ILE A 1 284 ? 34.623 12.970 69.008 1.00 78.18 316 ILE A CA 1
ATOM 2056 C C . ILE A 1 284 ? 35.622 12.292 68.085 1.00 78.90 316 ILE A C 1
ATOM 2057 O O . ILE A 1 284 ? 36.578 11.662 68.538 1.00 78.34 316 ILE A O 1
ATOM 2062 N N . PRO A 1 285 ? 35.409 12.424 66.767 1.00 79.63 317 PRO A N 1
ATOM 2063 C CA . PRO A 1 285 ? 36.247 11.853 65.708 1.00 79.82 317 PRO A CA 1
ATOM 2064 C C . PRO A 1 285 ? 37.730 12.190 65.837 1.00 80.63 317 PRO A C 1
ATOM 2065 O O . PRO A 1 285 ? 38.098 13.349 66.059 1.00 81.52 317 PRO A O 1
ATOM 2069 N N . GLU A 1 286 ? 38.574 11.169 65.690 1.00 80.89 318 GLU A N 1
ATOM 2070 C CA . GLU A 1 286 ? 40.028 11.329 65.749 1.00 79.67 318 GLU A CA 1
ATOM 2071 C C . GLU A 1 286 ? 40.383 12.247 64.575 1.00 77.55 318 GLU A C 1
ATOM 2072 O O . GLU A 1 286 ? 41.410 12.925 64.564 1.00 75.61 318 GLU A O 1
ATOM 2078 N N . SER A 1 287 ? 39.499 12.248 63.586 1.00 75.39 319 SER A N 1
ATOM 2079 C CA . SER A 1 287 ? 39.655 13.065 62.401 1.00 74.25 319 SER A CA 1
ATOM 2080 C C . SER A 1 287 ? 39.430 14.523 62.758 1.00 73.41 319 SER A C 1
ATOM 2081 O O . SER A 1 287 ? 39.679 15.419 61.943 1.00 74.77 319 SER A O 1
ATOM 2084 N N . ALA A 1 288 ? 38.946 14.759 63.975 1.00 70.29 320 ALA A N 1
ATOM 2085 C CA . ALA A 1 288 ? 38.672 16.114 64.425 1.00 66.89 320 ALA A CA 1
ATOM 2086 C C . ALA A 1 288 ? 39.574 16.517 65.571 1.00 65.65 320 ALA A C 1
ATOM 2087 O O . ALA A 1 288 ? 39.387 17.566 66.172 1.00 65.88 320 ALA A O 1
ATOM 2089 N N . ARG A 1 289 ? 40.566 15.693 65.871 1.00 64.88 321 ARG A N 1
ATOM 2090 C CA . ARG A 1 289 ? 41.469 16.019 66.957 1.00 64.38 321 ARG A CA 1
ATOM 2091 C C . ARG A 1 289 ? 42.867 15.432 66.793 1.00 64.50 321 ARG A C 1
ATOM 2092 O O . ARG A 1 289 ? 43.476 14.997 67.773 1.00 64.85 321 ARG A O 1
ATOM 2100 N N . LYS A 1 290 ? 43.383 15.446 65.565 1.00 64.37 322 LYS A N 1
ATOM 2101 C CA . LYS A 1 290 ? 44.709 14.889 65.280 1.00 64.57 322 LYS A CA 1
ATOM 2102 C C . LYS A 1 290 ? 45.888 15.682 65.834 1.00 64.60 322 LYS A C 1
ATOM 2103 O O . LYS A 1 290 ? 46.838 15.090 66.342 1.00 64.15 322 LYS A O 1
ATOM 2105 N N . LYS A 1 291 ? 45.835 17.009 65.729 1.00 64.88 323 LYS A N 1
ATOM 2106 C CA . LYS A 1 291 ? 46.914 17.870 66.222 1.00 64.12 323 LYS A CA 1
ATOM 2107 C C . LYS A 1 291 ? 46.817 18.058 67.733 1.00 62.20 323 LYS A C 1
ATOM 2108 O O . LYS A 1 291 ? 47.671 18.704 68.353 1.00 60.65 323 LYS A O 1
ATOM 2114 N N . PHE A 1 292 ? 45.771 17.477 68.313 1.00 59.30 324 PHE A N 1
ATOM 2115 C CA . PHE A 1 292 ? 45.507 17.574 69.741 1.00 57.16 324 PHE A CA 1
ATOM 2116 C C . PHE A 1 292 ? 46.715 17.627 70.668 1.00 56.97 324 PHE A C 1
ATOM 2117 O O . PHE A 1 292 ? 46.716 18.365 71.645 1.00 57.95 324 PHE A O 1
ATOM 2125 N N . GLU A 1 293 ? 47.747 16.856 70.376 1.00 57.44 325 GLU A N 1
ATOM 2126 C CA . GLU A 1 293 ? 48.891 16.836 71.270 1.00 57.42 325 GLU A CA 1
ATOM 2127 C C . GLU A 1 293 ? 49.784 18.067 71.244 1.00 55.37 325 GLU A C 1
ATOM 2128 O O . GLU A 1 293 ? 50.306 18.480 72.279 1.00 54.35 325 GLU A O 1
ATOM 2134 N N . HIS A 1 294 ? 49.966 18.650 70.065 1.00 53.69 326 HIS A N 1
ATOM 2135 C CA . HIS A 1 294 ? 50.803 19.837 69.933 1.00 50.95 326 HIS A CA 1
ATOM 2136 C C . HIS A 1 294 ? 50.061 21.016 70.514 1.00 47.64 326 HIS A C 1
ATOM 2137 O O . HIS A 1 294 ? 50.649 21.860 71.186 1.00 44.53 326 HIS A O 1
ATOM 2144 N N . GLN A 1 295 ? 48.756 21.047 70.250 1.00 46.41 327 GLN A N 1
ATOM 2145 C CA . GLN A 1 295 ? 47.864 22.090 70.747 1.00 42.72 327 GLN A CA 1
ATOM 2146 C C . GLN A 1 295 ? 47.922 22.096 72.261 1.00 41.64 327 GLN A C 1
ATOM 2147 O O . GLN A 1 295 ? 48.089 23.152 72.874 1.00 42.45 327 GLN A O 1
ATOM 2153 N N . PHE A 1 296 ? 47.816 20.911 72.858 1.00 40.16 328 PHE A N 1
ATOM 2154 C CA . PHE A 1 296 ? 47.863 20.795 74.303 1.00 39.93 328 PHE A CA 1
ATOM 2155 C C . PHE A 1 296 ? 49.077 21.569 74.807 1.00 40.83 328 PHE A C 1
ATOM 2156 O O . PHE A 1 296 ? 49.004 22.284 75.804 1.00 37.90 328 PHE A O 1
ATOM 2164 N N . SER A 1 297 ? 50.189 21.422 74.091 1.00 44.77 329 SER A N 1
ATOM 2165 C CA . SER A 1 297 ? 51.448 22.086 74.424 1.00 47.63 329 SER A CA 1
ATOM 2166 C C . SER A 1 297 ? 51.334 23.585 74.272 1.00 48.48 329 SER A C 1
ATOM 2167 O O . SER A 1 297 ? 51.635 24.341 75.191 1.00 48.16 329 SER A O 1
ATOM 2170 N N . VAL A 1 298 ? 50.917 24.004 73.084 1.00 48.84 330 VAL A N 1
ATOM 2171 C CA . VAL A 1 298 ? 50.775 25.415 72.782 1.00 49.94 330 VAL A CA 1
ATOM 2172 C C . VAL A 1 298 ? 50.026 26.095 73.903 1.00 50.48 330 VAL A C 1
ATOM 2173 O O . VAL A 1 298 ? 50.412 27.162 74.360 1.00 52.04 330 VAL A O 1
ATOM 2177 N N . VAL A 1 299 ? 48.954 25.460 74.351 1.00 51.57 331 VAL A N 1
ATOM 2178 C CA . VAL A 1 299 ? 48.130 26.012 75.410 1.00 52.84 331 VAL A CA 1
ATOM 2179 C C . VAL A 1 299 ? 48.776 25.938 76.780 1.00 56.71 331 VAL A C 1
ATOM 2180 O O . VAL A 1 299 ? 48.559 26.799 77.628 1.00 56.03 331 VAL A O 1
ATOM 2184 N N . ASP A 1 300 ? 49.586 24.913 76.992 1.00 63.19 332 ASP A N 1
ATOM 2185 C CA . ASP A 1 300 ? 50.233 24.715 78.277 1.00 68.02 332 ASP A CA 1
ATOM 2186 C C . ASP A 1 300 ? 51.071 25.882 78.780 1.00 71.61 332 ASP A C 1
ATOM 2187 O O . ASP A 1 300 ? 51.642 25.808 79.856 1.00 74.68 332 ASP A O 1
ATOM 2192 N N . VAL A 1 301 ? 50.963 27.241 78.381 1.00 75.53 333 VAL A N 1
ATOM 2193 C CA . VAL A 1 301 ? 51.929 28.349 78.382 1.00 79.66 333 VAL A CA 1
ATOM 2194 C C . VAL A 1 301 ? 53.004 28.098 79.450 1.00 80.15 333 VAL A C 1
ATOM 2195 O O . VAL A 1 301 ? 54.181 28.430 79.263 1.00 81.28 333 VAL A O 1
ATOM 2199 N N . ASP A 1 302 ? 52.654 27.628 80.570 1.00 80.91 334 ASP A N 1
ATOM 2200 C CA . ASP A 1 302 ? 53.660 27.456 81.619 1.00 81.72 334 ASP A CA 1
ATOM 2201 C C . ASP A 1 302 ? 54.302 26.090 81.418 1.00 81.23 334 ASP A C 1
ATOM 2202 O O . ASP A 1 302 ? 55.236 25.835 82.111 1.00 81.53 334 ASP A O 1
ATOM 2207 N N . ASP A 1 303 ? 53.720 25.258 80.593 1.00 80.78 335 ASP A N 1
ATOM 2208 C CA . ASP A 1 303 ? 54.369 23.980 80.258 1.00 79.12 335 ASP A CA 1
ATOM 2209 C C . ASP A 1 303 ? 54.460 23.134 81.524 1.00 77.94 335 ASP A C 1
ATOM 2210 O O . ASP A 1 303 ? 55.370 22.319 81.700 1.00 79.52 335 ASP A O 1
ATOM 2215 N N . SER A 1 304 ? 53.285 22.931 82.117 1.00 75.84 336 SER A N 1
ATOM 2216 C CA . SER A 1 304 ? 53.244 22.150 83.361 1.00 72.81 336 SER A CA 1
ATOM 2217 C C . SER A 1 304 ? 52.501 20.832 83.127 1.00 70.18 336 SER A C 1
ATOM 2218 O O . SER A 1 304 ? 52.072 20.190 84.089 1.00 69.84 336 SER A O 1
ATOM 2221 N N . LYS A 1 305 ? 52.355 20.452 81.872 1.00 67.82 337 LYS A N 1
ATOM 2222 C CA . LYS A 1 305 ? 51.703 19.199 81.512 1.00 66.84 337 LYS A CA 1
ATOM 2223 C C . LYS A 1 305 ? 50.316 19.040 82.137 1.00 63.78 337 LYS A C 1
ATOM 2224 O O . LYS A 1 305 ? 49.776 17.932 82.199 1.00 63.53 337 LYS A O 1
ATOM 2230 N N . SER A 1 306 ? 49.746 20.148 82.598 1.00 59.21 338 SER A N 1
ATOM 2231 C CA . SER A 1 306 ? 48.423 20.140 83.212 1.00 54.14 338 SER A CA 1
ATOM 2232 C C . SER A 1 306 ? 47.731 21.468 82.952 1.00 51.58 338 SER A C 1
ATOM 2233 O O . SER A 1 306 ? 48.282 22.530 83.256 1.00 52.04 338 SER A O 1
ATOM 2236 N N . LEU A 1 307 ? 46.524 21.404 82.397 1.00 47.15 339 LEU A N 1
ATOM 2237 C CA . LEU A 1 307 ? 45.745 22.594 82.080 1.00 42.04 339 LEU A CA 1
ATOM 2238 C C . LEU A 1 307 ? 44.819 23.078 83.183 1.00 41.90 339 LEU A C 1
ATOM 2239 O O . LEU A 1 307 ? 44.370 22.309 84.032 1.00 40.71 339 LEU A O 1
ATOM 2244 N N . SER A 1 308 ? 44.528 24.373 83.139 1.00 41.75 340 SER A N 1
ATOM 2245 C CA . SER A 1 308 ? 43.625 25.014 84.085 1.00 40.58 340 SER A CA 1
ATOM 2246 C C . SER A 1 308 ? 42.359 25.310 83.295 1.00 40.20 340 SER A C 1
ATOM 2247 O O . SER A 1 308 ? 42.361 25.224 82.064 1.00 40.81 340 SER A O 1
ATOM 2250 N N . TYR A 1 309 ? 41.287 25.670 83.985 1.00 38.56 341 TYR A N 1
ATOM 2251 C CA . TYR A 1 309 ? 40.043 25.976 83.300 1.00 36.91 341 TYR A CA 1
ATOM 2252 C C . TYR A 1 309 ? 40.256 26.975 82.160 1.00 38.10 341 TYR A C 1
ATOM 2253 O O . TYR A 1 309 ? 39.734 26.780 81.063 1.00 39.66 341 TYR A O 1
ATOM 2262 N N . GLN A 1 310 ? 41.026 28.032 82.402 1.00 38.68 342 GLN A N 1
ATOM 2263 C CA . GLN A 1 310 ? 41.275 29.024 81.355 1.00 40.22 342 GLN A CA 1
ATOM 2264 C C . GLN A 1 310 ? 41.947 28.396 80.132 1.00 37.98 342 GLN A C 1
ATOM 2265 O O . GLN A 1 310 ? 41.609 28.715 78.994 1.00 35.42 342 GLN A O 1
ATOM 2271 N N . GLU A 1 311 ? 42.908 27.510 80.372 1.00 37.10 343 GLU A N 1
ATOM 2272 C CA . GLU A 1 311 ? 43.621 26.829 79.292 1.00 37.28 343 GLU A CA 1
ATOM 2273 C C . GLU A 1 311 ? 42.746 25.767 78.621 1.00 36.62 343 GLU A C 1
ATOM 2274 O O . GLU A 1 311 ? 42.753 25.596 77.396 1.00 33.48 343 GLU A O 1
ATOM 2280 N N . PHE A 1 312 ? 41.987 25.046 79.431 1.00 34.28 344 PHE A N 1
ATOM 2281 C CA . PHE A 1 312 ? 41.121 24.029 78.879 1.00 32.58 344 PHE A CA 1
ATOM 2282 C C . PHE A 1 312 ? 40.160 24.700 77.925 1.00 31.60 344 PHE A C 1
ATOM 2283 O O . PHE A 1 312 ? 39.821 24.130 76.898 1.00 31.33 344 PHE A O 1
ATOM 2291 N N . VAL A 1 313 ? 39.731 25.915 78.259 1.00 31.93 345 VAL A N 1
ATOM 2292 C CA . VAL A 1 313 ? 38.789 26.634 77.405 1.00 36.30 345 VAL A CA 1
ATOM 2293 C C . VAL A 1 313 ? 39.462 27.253 76.173 1.00 36.25 345 VAL A C 1
ATOM 2294 O O . VAL A 1 313 ? 38.805 27.527 75.174 1.00 35.91 345 VAL A O 1
ATOM 2298 N N . MET A 1 314 ? 40.770 27.480 76.242 1.00 36.25 346 MET A N 1
ATOM 2299 C CA . MET A 1 314 ? 41.483 27.998 75.079 1.00 37.09 346 MET A CA 1
ATOM 2300 C C . MET A 1 314 ? 41.718 26.791 74.153 1.00 37.83 346 MET A C 1
ATOM 2301 O O . MET A 1 314 ? 41.613 26.885 72.930 1.00 36.51 346 MET A O 1
ATOM 2306 N N . LEU A 1 315 ? 42.020 25.648 74.757 1.00 38.25 347 LEU A N 1
ATOM 2307 C CA . LEU A 1 315 ? 42.227 24.420 74.004 1.00 40.67 347 LEU A CA 1
ATOM 2308 C C . LEU A 1 315 ? 40.986 24.072 73.179 1.00 40.24 347 LEU A C 1
ATOM 2309 O O . LEU A 1 315 ? 41.029 24.013 71.957 1.00 39.63 347 LEU A O 1
ATOM 2314 N N . VAL A 1 316 ? 39.878 23.833 73.865 1.00 40.71 348 VAL A N 1
ATOM 2315 C CA . VAL A 1 316 ? 38.641 23.481 73.194 1.00 39.32 348 VAL A CA 1
ATOM 2316 C C . VAL A 1 316 ? 38.438 24.390 72.007 1.00 39.03 348 VAL A C 1
ATOM 2317 O O . VAL A 1 316 ? 38.176 23.922 70.903 1.00 37.30 348 VAL A O 1
ATOM 2321 N N . LEU A 1 317 ? 38.587 25.693 72.238 1.00 40.06 349 LEU A N 1
ATOM 2322 C CA . LEU A 1 317 ? 38.389 26.683 71.184 1.00 39.37 349 LEU A CA 1
ATOM 2323 C C . LEU A 1 317 ? 39.382 26.499 70.056 1.00 39.46 349 LEU A C 1
ATOM 2324 O O . LEU A 1 317 ? 38.978 26.298 68.909 1.00 39.80 349 LEU A O 1
ATOM 2329 N N . LEU A 1 318 ? 40.670 26.551 70.397 1.00 39.65 350 LEU A N 1
ATOM 2330 C CA . LEU A 1 318 ? 41.766 26.381 69.436 1.00 39.87 350 LEU A CA 1
ATOM 2331 C C . LEU A 1 318 ? 41.473 25.217 68.501 1.00 42.81 350 LEU A C 1
ATOM 2332 O O . LEU A 1 318 ? 41.556 25.348 67.285 1.00 43.87 350 LEU A O 1
ATOM 2337 N N . MET A 1 319 ? 41.108 24.086 69.099 1.00 45.43 351 MET A N 1
ATOM 2338 C CA . MET A 1 319 ? 40.788 22.858 68.389 1.00 47.74 351 MET A CA 1
ATOM 2339 C C . MET A 1 319 ? 39.503 22.852 67.568 1.00 50.83 351 MET A C 1
ATOM 2340 O O . MET A 1 319 ? 39.530 22.622 66.364 1.00 54.57 351 MET A O 1
ATOM 2345 N N . PHE A 1 320 ? 38.369 23.101 68.209 1.00 53.09 352 PHE A N 1
ATOM 2346 C CA . PHE A 1 320 ? 37.109 22.992 67.494 1.00 55.53 352 PHE A CA 1
ATOM 2347 C C . PHE A 1 320 ? 36.425 24.223 66.942 1.00 59.33 352 PHE A C 1
ATOM 2348 O O . PHE A 1 320 ? 35.395 24.115 66.277 1.00 60.01 352 PHE A O 1
ATOM 2356 N N . HIS A 1 321 ? 36.991 25.393 67.200 1.00 62.85 353 HIS A N 1
ATOM 2357 C CA . HIS A 1 321 ? 36.429 26.624 66.664 1.00 65.55 353 HIS A CA 1
ATOM 2358 C C . HIS A 1 321 ? 37.589 27.545 66.381 1.00 66.70 353 HIS A C 1
#